Protein AF-A0A7R8WP69-F1 (afdb_monomer_lite)

Structure (mmCIF, N/CA/C/O backbone):
data_AF-A0A7R8WP69-F1
#
_entry.id   AF-A0A7R8WP69-F1
#
loop_
_atom_site.group_PDB
_atom_site.id
_atom_site.type_symbol
_atom_site.label_atom_id
_atom_site.label_alt_id
_atom_site.label_comp_id
_atom_site.label_asym_id
_atom_site.label_entity_id
_atom_site.label_seq_id
_atom_site.pdbx_PDB_ins_code
_atom_site.Cartn_x
_atom_site.Cartn_y
_atom_site.Cartn_z
_atom_site.occupancy
_atom_site.B_iso_or_equiv
_atom_site.auth_seq_id
_atom_site.auth_comp_id
_atom_site.auth_asym_id
_atom_site.auth_atom_id
_atom_site.pdbx_PDB_model_num
ATOM 1 N N . ASN A 1 1 ? 16.360 27.150 -27.570 1.00 45.47 1 ASN A N 1
ATOM 2 C CA . ASN A 1 1 ? 17.830 27.204 -27.421 1.00 45.47 1 ASN A CA 1
ATOM 3 C C . ASN A 1 1 ? 18.340 25.884 -26.824 1.00 45.47 1 ASN A C 1
ATOM 5 O O . ASN A 1 1 ? 18.246 25.712 -25.611 1.00 45.47 1 ASN A O 1
ATOM 9 N N . PRO A 1 2 ? 18.832 24.946 -27.654 1.00 49.69 2 PRO A N 1
ATOM 10 C CA . PRO A 1 2 ? 19.321 23.631 -27.216 1.00 49.69 2 PRO A CA 1
ATOM 11 C C . PRO A 1 2 ? 20.490 23.713 -26.221 1.00 49.69 2 PRO A C 1
ATOM 13 O O . PRO A 1 2 ? 20.617 22.855 -25.355 1.00 49.69 2 PRO A O 1
ATOM 16 N N . LYS A 1 3 ? 21.284 24.794 -26.263 1.00 44.78 3 LYS A N 1
ATOM 17 C CA . LYS A 1 3 ? 22.403 25.019 -25.335 1.00 44.78 3 LYS A CA 1
ATOM 18 C C . LYS A 1 3 ? 21.951 25.319 -23.899 1.00 44.78 3 LYS A C 1
ATOM 20 O O . LYS A 1 3 ? 22.712 25.090 -22.972 1.00 44.78 3 LYS A O 1
ATOM 25 N N . ARG A 1 4 ? 20.710 25.783 -23.684 1.00 46.56 4 ARG A N 1
ATOM 26 C CA . ARG A 1 4 ? 20.163 26.063 -22.338 1.00 46.56 4 ARG A CA 1
ATOM 27 C C . ARG A 1 4 ? 19.588 24.814 -21.653 1.00 46.56 4 ARG A C 1
ATOM 29 O O . ARG A 1 4 ? 19.618 24.729 -20.433 1.00 46.56 4 ARG A O 1
ATOM 36 N N . ALA A 1 5 ? 19.127 23.832 -22.434 1.00 47.66 5 ALA A N 1
ATOM 37 C CA . ALA A 1 5 ? 18.694 22.524 -21.930 1.00 47.66 5 ALA A CA 1
ATOM 38 C C . ALA A 1 5 ? 19.874 21.660 -21.436 1.00 47.66 5 ALA A C 1
ATOM 40 O O . ALA A 1 5 ? 19.679 20.747 -20.643 1.00 47.66 5 ALA A O 1
ATOM 41 N N . ALA A 1 6 ? 21.100 21.983 -21.863 1.00 49.53 6 ALA A N 1
ATOM 42 C CA . ALA A 1 6 ? 22.319 21.303 -21.437 1.00 49.53 6 ALA A CA 1
ATOM 43 C C . ALA A 1 6 ? 22.779 21.664 -20.008 1.00 49.53 6 ALA A C 1
ATOM 45 O O . ALA A 1 6 ? 23.613 20.952 -19.461 1.00 49.53 6 ALA A O 1
ATOM 46 N N . VAL A 1 7 ? 22.255 22.739 -19.395 1.00 55.91 7 VAL A N 1
ATOM 47 C CA . VAL A 1 7 ? 22.857 23.331 -18.178 1.00 55.91 7 VAL A CA 1
ATOM 48 C C . VAL A 1 7 ? 22.018 23.136 -16.907 1.00 55.91 7 VAL A C 1
ATOM 50 O O . VAL A 1 7 ? 22.559 23.225 -15.813 1.00 55.91 7 VAL A O 1
ATOM 53 N N . VAL A 1 8 ? 20.726 22.791 -16.997 1.00 52.97 8 VAL A N 1
ATOM 54 C CA . VAL A 1 8 ? 19.927 22.452 -15.802 1.00 52.97 8 VAL A CA 1
ATOM 55 C C . VAL A 1 8 ? 19.097 21.201 -16.065 1.00 52.97 8 VAL A C 1
ATOM 57 O O . VAL A 1 8 ? 18.057 21.252 -16.721 1.00 52.97 8 VAL A O 1
ATOM 60 N N . ARG A 1 9 ? 19.562 20.064 -15.538 1.00 72.12 9 ARG A N 1
ATOM 61 C CA . ARG A 1 9 ? 18.808 18.806 -15.510 1.00 72.12 9 ARG A CA 1
ATOM 62 C C . ARG A 1 9 ? 17.768 18.912 -14.397 1.00 72.12 9 ARG A C 1
ATOM 64 O O . ARG A 1 9 ? 18.062 18.620 -13.245 1.00 72.12 9 ARG A O 1
ATOM 71 N N . LYS A 1 10 ? 16.585 19.423 -14.728 1.00 86.44 10 LYS A N 1
ATOM 72 C CA . LYS A 1 10 ? 15.467 19.508 -13.786 1.00 86.44 10 LYS A CA 1
ATOM 73 C C . LYS A 1 10 ? 14.679 18.206 -13.824 1.00 86.44 10 LYS A C 1
ATOM 75 O O . LYS A 1 10 ? 14.300 17.750 -14.906 1.00 86.44 10 LYS A O 1
ATOM 80 N N . PHE A 1 11 ? 14.440 17.648 -12.649 1.00 88.06 11 PHE A N 1
ATOM 81 C CA . PHE A 1 11 ? 13.679 16.425 -12.468 1.00 88.06 11 PHE A CA 1
ATOM 82 C C . PHE A 1 11 ? 12.362 16.750 -11.772 1.00 88.06 11 PHE A C 1
ATOM 84 O O . PHE A 1 11 ? 12.313 17.618 -10.902 1.00 88.06 11 PHE A O 1
ATOM 91 N N . ILE A 1 12 ? 11.312 16.057 -12.181 1.00 88.81 12 ILE A N 1
ATOM 92 C CA . ILE A 1 12 ? 10.111 15.849 -11.389 1.00 88.81 12 ILE A CA 1
ATOM 93 C C . ILE A 1 12 ? 10.221 14.416 -10.878 1.00 88.81 12 ILE A C 1
ATOM 95 O O . ILE A 1 12 ? 10.434 13.508 -11.681 1.00 88.81 12 ILE A O 1
ATOM 99 N N . VAL A 1 13 ? 10.105 14.235 -9.568 1.00 90.38 13 VAL A N 1
ATOM 100 C CA . VAL A 1 13 ? 10.061 12.922 -8.922 1.00 90.38 13 VAL A CA 1
ATOM 101 C C . VAL A 1 13 ? 8.692 12.794 -8.275 1.00 90.38 13 VAL A C 1
ATOM 103 O O . VAL A 1 13 ? 8.281 13.708 -7.559 1.00 90.38 13 VAL A O 1
ATOM 106 N N . VAL A 1 14 ? 7.975 11.720 -8.585 1.00 89.81 14 VAL A N 1
ATOM 107 C CA . VAL A 1 14 ? 6.638 11.435 -8.051 1.00 89.81 14 VAL A CA 1
ATOM 108 C C . VAL A 1 14 ? 6.500 9.951 -7.754 1.00 89.81 14 VAL A C 1
ATOM 110 O O . VAL A 1 14 ? 7.156 9.140 -8.397 1.00 89.81 14 VAL A O 1
ATOM 113 N N . GLU A 1 15 ? 5.615 9.605 -6.833 1.00 86.81 15 GLU A N 1
ATOM 114 C CA . GLU A 1 15 ? 5.155 8.230 -6.622 1.00 86.81 15 GLU A CA 1
ATOM 115 C C . GLU A 1 15 ? 3.915 7.976 -7.483 1.00 86.81 15 GLU A C 1
ATOM 117 O O . GLU A 1 15 ? 3.203 8.919 -7.821 1.00 86.81 15 GLU A O 1
ATOM 122 N N . GLY A 1 16 ? 3.659 6.735 -7.891 1.00 84.19 16 GLY A N 1
ATOM 123 C CA . GLY A 1 16 ? 2.435 6.356 -8.597 1.00 84.19 16 GLY A CA 1
ATOM 124 C C . GLY A 1 16 ? 1.224 6.376 -7.663 1.00 84.19 16 GLY A C 1
ATOM 125 O O . GLY A 1 16 ? 0.226 7.038 -7.955 1.00 84.19 16 GLY A O 1
ATOM 126 N N . ILE A 1 17 ? 1.347 5.684 -6.531 1.00 83.25 17 ILE A N 1
ATOM 127 C CA . ILE A 1 17 ? 0.411 5.704 -5.403 1.00 83.25 17 ILE A CA 1
ATOM 128 C C . ILE A 1 17 ? 1.198 6.219 -4.202 1.00 83.25 17 ILE A C 1
ATOM 130 O O . ILE A 1 17 ? 2.226 5.640 -3.867 1.00 83.25 17 ILE A O 1
ATOM 134 N N . TYR A 1 18 ? 0.738 7.294 -3.566 1.00 85.38 18 TYR A N 1
ATOM 135 C CA . TYR A 1 18 ? 1.451 7.860 -2.423 1.00 85.38 18 TYR A CA 1
ATOM 136 C C . TYR A 1 18 ? 1.199 7.028 -1.167 1.00 85.38 18 TYR A C 1
ATOM 138 O O . TYR A 1 18 ? 0.069 6.973 -0.677 1.00 85.38 18 TYR A O 1
ATOM 146 N N . TYR A 1 19 ? 2.249 6.425 -0.605 1.00 82.31 19 TYR A N 1
ATOM 147 C CA . TYR A 1 19 ? 2.111 5.471 0.506 1.00 82.31 19 TYR A CA 1
ATOM 148 C C . TYR A 1 19 ? 1.464 6.070 1.762 1.00 82.31 19 TYR A C 1
ATOM 150 O O . TYR A 1 19 ? 0.745 5.379 2.461 1.00 82.31 19 TYR A O 1
ATOM 158 N N . ASN A 1 20 ? 1.687 7.355 2.044 1.00 81.75 20 ASN A N 1
ATOM 159 C CA . ASN A 1 20 ? 1.229 8.002 3.282 1.00 81.75 20 ASN A CA 1
ATOM 160 C C . ASN A 1 20 ? -0.212 8.543 3.229 1.00 81.75 20 ASN A C 1
ATOM 162 O O . ASN A 1 20 ? -0.698 9.104 4.213 1.00 81.75 20 ASN A O 1
ATOM 166 N N . ARG A 1 21 ? -0.862 8.481 2.063 1.00 78.81 21 ARG A N 1
ATOM 167 C CA . ARG A 1 21 ? -2.192 9.072 1.817 1.00 78.81 21 ARG A CA 1
ATOM 168 C C . ARG A 1 21 ? -3.111 8.156 1.014 1.00 78.81 21 ARG A C 1
ATOM 170 O O . ARG A 1 21 ? -4.331 8.270 1.124 1.00 78.81 21 ARG A O 1
ATOM 177 N N . GLY A 1 22 ? -2.546 7.233 0.238 1.00 75.12 22 GLY A N 1
ATOM 178 C CA . GLY A 1 22 ? -3.280 6.312 -0.623 1.00 75.12 22 GLY A CA 1
ATOM 179 C C . GLY A 1 22 ? -3.952 6.993 -1.820 1.00 75.12 22 GLY A C 1
ATOM 180 O O . GLY A 1 22 ? -4.873 6.418 -2.407 1.00 75.12 22 GLY A O 1
ATOM 181 N N . ASP A 1 23 ? -3.553 8.220 -2.167 1.00 83.00 23 ASP A N 1
ATOM 182 C CA . ASP A 1 23 ? -3.997 8.925 -3.366 1.00 83.00 23 ASP A CA 1
ATOM 183 C C . ASP A 1 23 ? -3.115 8.578 -4.574 1.00 83.00 23 ASP A C 1
ATOM 185 O O . ASP A 1 23 ? -1.960 8.164 -4.453 1.00 83.00 23 ASP A O 1
ATOM 189 N N . ILE A 1 24 ? -3.693 8.706 -5.770 1.00 85.81 24 ILE A N 1
ATOM 190 C CA . ILE A 1 24 ? -3.008 8.403 -7.027 1.00 85.81 24 ILE A CA 1
ATOM 191 C C . ILE A 1 24 ? -2.415 9.674 -7.627 1.00 85.81 24 ILE A C 1
ATOM 193 O O . ILE A 1 24 ? -3.066 10.720 -7.719 1.00 85.81 24 ILE A O 1
ATOM 197 N N . CYS A 1 25 ? -1.179 9.574 -8.094 1.00 87.50 25 CYS A N 1
ATOM 198 C CA . CYS A 1 25 ? -0.513 10.677 -8.755 1.00 87.50 25 CYS A CA 1
ATOM 199 C C . CYS A 1 25 ? -1.270 11.104 -10.022 1.00 87.50 25 CYS A C 1
ATOM 201 O O . CYS A 1 25 ? -1.622 10.259 -10.854 1.00 87.50 25 CYS A O 1
ATOM 203 N N . PRO A 1 26 ? -1.504 12.418 -10.227 1.00 88.88 26 PRO A N 1
ATOM 204 C CA . PRO A 1 26 ? -2.152 12.946 -11.424 1.00 88.88 26 PRO A CA 1
ATOM 205 C C . PRO A 1 26 ? -1.180 12.931 -12.616 1.00 88.88 26 PRO A C 1
ATOM 207 O O . PRO A 1 26 ? -0.857 13.969 -13.207 1.00 88.88 26 PRO A O 1
ATOM 210 N N . LEU A 1 27 ? -0.715 11.733 -12.976 1.00 89.00 27 LEU A N 1
ATOM 211 C CA . LEU A 1 27 ? 0.346 11.482 -13.939 1.00 89.00 27 LEU A CA 1
ATOM 212 C C . LEU A 1 27 ? 0.097 12.159 -15.297 1.00 89.00 27 LEU A C 1
ATOM 214 O O . LEU A 1 27 ? 1.031 12.796 -15.784 1.00 89.00 27 LEU A O 1
ATOM 218 N N . PRO A 1 28 ? -1.124 12.166 -15.881 1.00 89.88 28 PRO A N 1
ATOM 219 C CA . PRO A 1 28 ? -1.372 12.876 -17.139 1.00 89.88 28 PRO A CA 1
ATOM 220 C C . PRO A 1 28 ? -1.036 14.376 -17.074 1.00 89.88 28 PRO A C 1
ATOM 222 O O . PRO A 1 28 ? -0.356 14.902 -17.954 1.00 89.88 28 PRO A O 1
ATOM 225 N N . LYS A 1 29 ? -1.423 15.064 -15.989 1.00 90.88 29 LYS A N 1
ATOM 226 C CA . LYS A 1 29 ? -1.132 16.497 -15.801 1.00 90.88 29 LYS A CA 1
ATOM 227 C C . LYS A 1 29 ? 0.368 16.737 -15.615 1.00 90.88 29 LYS A C 1
ATOM 229 O O . LYS A 1 29 ? 0.926 17.697 -16.144 1.00 90.88 29 LYS A O 1
ATOM 234 N N . ILE A 1 30 ? 1.046 15.855 -14.884 1.00 91.50 30 ILE A N 1
ATOM 235 C CA . ILE A 1 30 ? 2.499 15.936 -14.677 1.00 91.50 30 ILE A CA 1
ATOM 236 C C . ILE A 1 30 ? 3.256 15.695 -15.984 1.00 91.50 30 ILE A C 1
ATOM 238 O O . ILE A 1 30 ? 4.223 16.400 -16.273 1.00 91.50 30 ILE A O 1
ATOM 242 N N . VAL A 1 31 ? 2.794 14.762 -16.811 1.00 89.50 31 VAL A N 1
ATOM 243 C CA . VAL A 1 31 ? 3.322 14.503 -18.152 1.00 89.50 31 VAL A CA 1
ATOM 244 C C . VAL A 1 31 ? 3.176 15.732 -19.058 1.00 89.50 31 VAL A C 1
ATOM 246 O O . VAL A 1 31 ? 4.116 16.081 -19.778 1.00 89.50 31 VAL A O 1
ATOM 249 N N . GLU A 1 32 ? 2.045 16.439 -19.009 1.00 90.44 32 GLU A N 1
ATOM 250 C CA . GLU A 1 32 ? 1.870 17.706 -19.731 1.00 90.44 32 GLU A CA 1
ATOM 251 C C . GLU A 1 32 ? 2.885 18.764 -19.276 1.00 90.44 32 GLU A C 1
ATOM 253 O O . GLU A 1 32 ? 3.532 19.412 -20.107 1.00 90.44 32 GLU A O 1
ATOM 258 N N . LEU A 1 33 ? 3.091 18.909 -17.962 1.00 90.56 33 LEU A N 1
ATOM 259 C CA . LEU A 1 33 ? 4.090 19.821 -17.398 1.00 90.56 33 LEU A CA 1
ATOM 260 C C . LEU A 1 33 ? 5.513 19.420 -17.801 1.00 90.56 33 LEU A C 1
ATOM 262 O O . LEU A 1 33 ? 6.299 20.275 -18.218 1.00 90.56 33 LEU A O 1
ATOM 266 N N . ARG A 1 34 ? 5.839 18.125 -17.749 1.00 89.25 34 ARG A N 1
ATOM 267 C CA . ARG A 1 34 ? 7.114 17.566 -18.215 1.00 89.25 34 ARG A CA 1
ATOM 268 C C . ARG A 1 34 ? 7.378 17.982 -19.661 1.00 89.25 34 ARG A C 1
ATOM 270 O O . ARG A 1 34 ? 8.445 18.531 -19.943 1.00 89.25 34 ARG A O 1
ATOM 277 N N . LYS A 1 35 ? 6.400 17.793 -20.555 1.00 88.00 35 LYS A N 1
ATOM 278 C CA . LYS A 1 35 ? 6.484 18.174 -21.977 1.00 88.00 35 LYS A CA 1
ATOM 279 C C . LYS A 1 35 ? 6.644 19.691 -22.145 1.00 88.00 35 LYS A C 1
ATOM 281 O O . LYS A 1 35 ? 7.551 20.138 -22.850 1.00 88.00 35 LYS A O 1
ATOM 286 N N . LYS A 1 36 ? 5.825 20.490 -21.450 1.00 90.88 36 LYS A N 1
ATOM 287 C CA . LYS A 1 36 ? 5.828 21.964 -21.514 1.00 90.88 36 LYS A CA 1
ATOM 288 C C . LYS A 1 36 ? 7.149 22.577 -21.046 1.00 90.88 36 LYS A C 1
ATOM 290 O O . LYS A 1 36 ? 7.678 23.479 -21.695 1.00 90.88 36 LYS A O 1
ATOM 295 N N . TYR A 1 37 ? 7.689 22.087 -19.933 1.00 89.38 37 TYR A N 1
ATOM 296 C CA . TYR A 1 37 ? 8.872 22.652 -19.281 1.00 89.38 37 TYR A CA 1
ATOM 297 C C . TYR A 1 37 ? 10.170 21.889 -19.578 1.00 89.38 37 TYR A C 1
ATOM 299 O O . TYR A 1 37 ? 11.234 22.316 -19.128 1.00 89.38 37 TYR A O 1
ATOM 307 N N . LYS A 1 38 ? 10.104 20.818 -20.383 1.00 86.25 38 LYS A N 1
ATOM 308 C CA . LYS A 1 38 ? 11.243 19.976 -20.796 1.00 86.25 38 LYS A CA 1
ATOM 309 C C . LYS A 1 38 ? 12.000 19.402 -19.599 1.00 86.25 38 LYS A C 1
ATOM 311 O O . LYS A 1 38 ? 13.218 19.542 -19.486 1.00 86.25 38 LYS A O 1
ATOM 316 N N . LEU A 1 39 ? 11.241 18.805 -18.691 1.00 89.00 39 LEU A N 1
ATOM 317 C CA . LEU A 1 39 ? 11.734 18.205 -17.453 1.00 89.00 39 LEU A CA 1
ATOM 318 C C . LEU A 1 39 ? 11.932 16.700 -17.656 1.00 89.00 39 LEU A C 1
ATOM 320 O O . LEU A 1 39 ? 11.353 16.116 -18.571 1.00 89.00 39 LEU A O 1
ATOM 324 N N . ARG A 1 40 ? 12.745 16.076 -16.804 1.00 85.25 40 ARG A N 1
ATOM 325 C CA . ARG A 1 40 ? 12.829 14.613 -16.710 1.00 85.25 40 ARG A CA 1
ATOM 326 C C . ARG A 1 40 ? 11.860 14.124 -15.647 1.00 85.25 40 ARG A C 1
ATOM 328 O O . ARG A 1 40 ? 11.791 14.744 -14.591 1.00 85.25 40 ARG A O 1
ATOM 335 N N . LEU A 1 41 ? 11.137 13.048 -15.917 1.00 86.94 41 LEU A N 1
ATOM 336 C CA . LEU A 1 41 ? 10.159 12.485 -14.994 1.00 86.94 41 LEU A CA 1
ATOM 337 C C . LEU A 1 41 ? 10.661 11.151 -14.439 1.00 86.94 41 LEU A C 1
ATOM 339 O O . LEU A 1 41 ? 10.891 10.211 -15.197 1.00 86.94 41 LEU A O 1
ATOM 343 N N . PHE A 1 42 ? 10.831 11.104 -13.125 1.00 87.69 42 PHE A N 1
ATOM 344 C CA . PHE A 1 42 ? 11.104 9.901 -12.355 1.00 87.69 42 PHE A CA 1
ATOM 345 C C . PHE A 1 42 ? 9.811 9.511 -11.643 1.00 87.69 42 PHE A C 1
ATOM 347 O O . PHE A 1 42 ? 9.225 10.348 -10.953 1.00 87.69 42 PHE A O 1
ATOM 354 N N . VAL A 1 43 ? 9.351 8.285 -11.857 1.00 86.25 43 VAL A N 1
ATOM 355 C CA . VAL A 1 43 ? 8.118 7.780 -11.255 1.00 86.25 43 VAL A CA 1
ATOM 356 C C . VAL A 1 43 ? 8.452 6.554 -10.427 1.00 86.25 43 VAL A C 1
ATOM 358 O O . VAL A 1 43 ? 9.047 5.613 -10.945 1.00 86.25 43 VAL A O 1
ATOM 361 N N . ASP A 1 44 ? 8.068 6.567 -9.161 1.00 85.00 44 ASP A N 1
ATOM 362 C CA . ASP A 1 44 ? 8.096 5.370 -8.332 1.00 85.00 44 ASP A CA 1
ATOM 363 C C . ASP A 1 44 ? 6.840 4.530 -8.596 1.00 85.00 44 ASP A C 1
ATOM 365 O O . ASP A 1 44 ? 5.727 5.053 -8.585 1.00 85.00 44 ASP A O 1
ATOM 369 N N . GLU A 1 45 ? 7.015 3.250 -8.908 1.00 75.12 45 GLU A N 1
ATOM 370 C CA . GLU A 1 45 ? 5.964 2.238 -9.082 1.00 75.12 45 GLU A CA 1
ATOM 371 C C . GLU A 1 45 ? 4.898 2.524 -10.166 1.00 75.12 45 GLU A C 1
ATOM 373 O O . GLU A 1 45 ? 3.784 2.002 -10.121 1.00 75.12 45 GLU A O 1
ATOM 378 N N . SER A 1 46 ? 5.216 3.311 -11.204 1.00 66.69 46 SER A N 1
ATOM 379 C CA . SER A 1 46 ? 4.316 3.498 -12.356 1.00 66.69 46 SER A CA 1
ATOM 380 C C . SER A 1 46 ? 5.055 3.670 -13.688 1.00 66.69 46 SER A C 1
ATOM 382 O O . SER A 1 46 ? 6.103 4.301 -13.773 1.00 66.69 46 SER A O 1
ATOM 384 N N . ILE A 1 47 ? 4.482 3.097 -14.752 1.00 55.78 47 ILE A N 1
ATOM 385 C CA . ILE A 1 47 ? 5.198 2.768 -15.997 1.00 55.78 47 ILE A CA 1
ATOM 386 C C . ILE A 1 47 ? 4.971 3.730 -17.173 1.00 55.78 47 ILE A C 1
ATOM 388 O O . ILE A 1 47 ? 5.791 3.778 -18.090 1.00 55.78 47 ILE A O 1
ATOM 392 N N . ASN A 1 48 ? 3.882 4.503 -17.194 1.00 57.97 48 ASN A N 1
ATOM 393 C CA . ASN A 1 48 ? 3.514 5.242 -18.405 1.00 57.97 48 ASN A CA 1
ATOM 394 C C . ASN A 1 48 ? 4.201 6.614 -18.493 1.00 57.97 48 ASN A C 1
ATOM 396 O O . ASN A 1 48 ? 4.055 7.466 -17.623 1.00 57.97 48 ASN A O 1
ATOM 400 N N . GLU A 1 49 ? 4.921 6.839 -19.598 1.00 61.56 49 GLU A N 1
ATOM 401 C CA . GLU A 1 49 ? 5.562 8.114 -19.972 1.00 61.56 49 GLU A CA 1
ATOM 402 C C . GLU A 1 49 ? 6.669 8.635 -19.031 1.00 61.56 49 GLU A C 1
ATOM 404 O O . GLU A 1 49 ? 7.102 9.789 -19.161 1.00 61.56 49 GLU A O 1
ATOM 409 N N . ALA A 1 50 ? 7.166 7.793 -18.126 1.00 73.56 50 ALA A N 1
ATOM 410 C CA . ALA A 1 50 ? 8.301 8.095 -17.262 1.00 73.56 50 ALA A CA 1
ATOM 411 C C . ALA A 1 50 ? 9.641 7.966 -18.013 1.00 73.56 50 ALA A C 1
ATOM 413 O O . ALA A 1 50 ? 9.811 7.097 -18.868 1.00 73.56 50 ALA A O 1
ATOM 414 N N . ASP A 1 51 ? 10.611 8.830 -17.697 1.00 77.44 51 ASP A N 1
ATOM 415 C CA . ASP A 1 51 ? 11.998 8.666 -18.162 1.00 77.44 51 ASP A CA 1
ATOM 416 C C . ASP A 1 51 ? 12.740 7.595 -17.339 1.00 77.44 51 ASP A C 1
ATOM 418 O O . ASP A 1 51 ? 13.693 6.976 -17.819 1.00 77.44 51 ASP A O 1
ATOM 422 N N . PHE A 1 52 ? 12.301 7.413 -16.092 1.00 83.44 52 PHE A N 1
ATOM 423 C CA . PHE A 1 52 ? 12.815 6.463 -15.118 1.00 83.44 52 PHE A CA 1
ATOM 424 C C . PHE A 1 52 ? 11.638 5.912 -14.324 1.00 83.44 52 PHE A C 1
ATOM 426 O O . PHE A 1 52 ? 10.801 6.691 -13.859 1.00 83.44 52 PHE A O 1
ATOM 433 N N . VAL A 1 53 ? 11.624 4.603 -14.131 1.00 86.06 53 VAL A N 1
ATOM 434 C CA . VAL A 1 53 ? 10.699 3.928 -13.227 1.00 86.06 53 VAL A CA 1
ATOM 435 C C . VAL A 1 53 ? 11.530 3.278 -12.138 1.00 86.06 53 VAL A C 1
ATOM 437 O O . VAL A 1 53 ? 12.409 2.486 -12.468 1.00 86.06 53 VAL A O 1
ATOM 440 N N . SER A 1 54 ? 11.293 3.609 -10.875 1.00 88.50 54 SER A N 1
ATOM 441 C CA . SER A 1 54 ? 11.759 2.772 -9.766 1.00 88.50 54 SER A CA 1
ATOM 442 C C . SER A 1 54 ? 10.631 1.892 -9.260 1.00 88.50 54 SER A C 1
ATOM 444 O O . SER A 1 54 ? 9.465 2.139 -9.557 1.00 88.50 54 SER A O 1
ATOM 446 N N . GLY A 1 55 ? 10.979 0.857 -8.513 1.00 88.12 55 GLY A N 1
ATOM 447 C CA . GLY A 1 55 ? 10.009 0.136 -7.708 1.00 88.12 55 GLY A CA 1
ATOM 448 C C . GLY A 1 55 ? 10.689 -0.716 -6.653 1.00 88.12 55 GLY A C 1
ATOM 449 O O . GLY A 1 55 ? 11.866 -1.077 -6.793 1.00 88.12 55 GLY A O 1
ATOM 450 N N . SER A 1 56 ? 9.937 -1.029 -5.603 1.00 90.00 56 SER A N 1
ATOM 451 C CA . SER A 1 56 ? 10.366 -1.939 -4.548 1.00 90.00 56 SER A CA 1
ATOM 452 C C . SER A 1 56 ? 9.981 -3.382 -4.877 1.00 90.00 56 SER A C 1
ATOM 454 O O . SER A 1 56 ? 8.946 -3.655 -5.486 1.00 90.00 56 SER A O 1
ATOM 456 N N . LEU A 1 57 ? 10.819 -4.326 -4.455 1.00 91.56 57 LEU A N 1
ATOM 457 C CA . LEU A 1 57 ? 10.516 -5.756 -4.474 1.00 91.56 57 LEU A CA 1
ATOM 458 C C . LEU A 1 57 ? 9.908 -6.243 -3.143 1.00 91.56 57 LEU A C 1
ATOM 460 O O . LEU A 1 57 ? 9.584 -7.422 -3.012 1.00 91.56 57 LEU A O 1
ATOM 464 N N . GLU A 1 58 ? 9.746 -5.361 -2.156 1.00 90.31 58 GLU A N 1
ATOM 465 C CA . GLU A 1 58 ? 9.357 -5.729 -0.786 1.00 90.31 58 GLU A CA 1
ATOM 466 C C . GLU A 1 58 ? 7.856 -5.974 -0.620 1.00 90.31 58 GLU A C 1
ATOM 468 O O . GLU A 1 58 ? 7.451 -6.796 0.199 1.00 90.31 58 GLU A O 1
ATOM 473 N N . TYR A 1 59 ? 7.027 -5.302 -1.422 1.00 88.62 59 TYR A N 1
ATOM 474 C CA . TYR A 1 59 ? 5.572 -5.379 -1.313 1.00 88.62 59 TYR A CA 1
ATOM 475 C C . TYR A 1 59 ? 5.003 -6.520 -2.165 1.00 88.62 59 TYR A C 1
ATOM 477 O O . TYR A 1 59 ? 5.037 -7.688 -1.783 1.00 88.62 59 TYR A O 1
ATOM 485 N N . ALA A 1 60 ? 4.500 -6.203 -3.360 1.00 88.69 60 ALA A N 1
ATOM 486 C CA . ALA A 1 60 ? 3.812 -7.164 -4.219 1.00 88.69 60 ALA A CA 1
ATOM 487 C C . ALA A 1 60 ? 4.702 -8.336 -4.673 1.00 88.69 60 ALA A C 1
ATOM 489 O O . ALA A 1 60 ? 4.173 -9.394 -5.000 1.00 88.69 60 ALA A O 1
ATOM 490 N N . PHE A 1 61 ? 6.030 -8.163 -4.685 1.00 90.12 61 PHE A N 1
ATOM 491 C CA . PHE A 1 61 ? 6.987 -9.188 -5.114 1.00 90.12 61 PHE A CA 1
ATOM 492 C C . PHE A 1 61 ? 7.458 -10.123 -3.992 1.00 90.12 61 PHE A C 1
ATOM 494 O O . PHE A 1 61 ? 8.141 -11.101 -4.295 1.00 90.12 61 PHE A O 1
ATOM 501 N N . ALA A 1 62 ? 7.094 -9.853 -2.729 1.00 90.75 62 ALA A N 1
ATOM 502 C CA . ALA A 1 62 ? 7.454 -10.669 -1.564 1.00 90.75 62 ALA A CA 1
ATOM 503 C C . ALA A 1 62 ? 8.957 -11.037 -1.500 1.00 90.75 62 ALA A C 1
ATOM 505 O O . ALA A 1 62 ? 9.332 -12.166 -1.176 1.00 90.75 62 ALA A O 1
ATOM 506 N N . SER A 1 63 ? 9.823 -10.089 -1.859 1.00 94.25 63 SER A N 1
ATOM 507 C CA . SER A 1 63 ? 11.280 -10.230 -1.895 1.00 94.25 63 SER A CA 1
ATOM 508 C C . SER A 1 63 ? 11.921 -9.026 -1.192 1.00 94.25 63 SER A C 1
ATOM 510 O O . SER A 1 63 ? 11.295 -8.424 -0.328 1.00 94.25 63 SER A O 1
ATOM 512 N N . ILE A 1 64 ? 13.174 -8.685 -1.494 1.00 92.62 64 ILE A N 1
ATOM 513 C CA . ILE A 1 64 ? 13.831 -7.486 -0.950 1.00 92.62 64 ILE A CA 1
ATOM 514 C C . ILE A 1 64 ? 14.558 -6.704 -2.039 1.00 92.62 64 ILE A C 1
ATOM 516 O O . ILE A 1 64 ? 14.941 -7.254 -3.074 1.00 92.62 64 ILE A O 1
ATOM 520 N N . GLY A 1 65 ? 14.815 -5.429 -1.758 1.00 89.81 65 GLY A N 1
ATOM 521 C CA . GLY A 1 65 ? 15.546 -4.534 -2.645 1.00 89.81 65 GLY A CA 1
ATOM 522 C C . GLY A 1 65 ? 14.635 -3.795 -3.616 1.00 89.81 65 GLY A C 1
ATOM 523 O O . GLY A 1 65 ? 13.415 -3.803 -3.494 1.00 89.81 65 GLY A O 1
ATOM 524 N N . GLY A 1 66 ? 15.244 -3.133 -4.594 1.00 90.06 66 GLY A N 1
ATOM 525 C CA . GLY A 1 66 ? 14.522 -2.333 -5.573 1.00 90.06 66 GLY A CA 1
ATOM 526 C C . GLY A 1 66 ? 15.161 -2.413 -6.946 1.00 90.06 66 GLY A C 1
ATOM 527 O O . GLY A 1 66 ? 16.301 -2.858 -7.108 1.00 90.06 66 GLY A O 1
ATOM 528 N N . PHE A 1 67 ? 14.414 -1.969 -7.944 1.00 89.81 67 PHE A N 1
ATOM 529 C CA . PHE A 1 67 ? 14.872 -1.902 -9.322 1.00 89.81 67 PHE A CA 1
ATOM 530 C C . PHE A 1 67 ? 14.682 -0.497 -9.881 1.00 89.81 67 PHE A C 1
ATOM 532 O O . PHE A 1 67 ? 13.871 0.290 -9.398 1.00 89.81 67 PHE A O 1
ATOM 539 N N . VAL A 1 68 ? 15.440 -0.196 -10.934 1.00 89.25 68 VAL A N 1
ATOM 540 C CA . VAL A 1 68 ? 15.212 0.972 -11.780 1.00 89.25 68 VAL A CA 1
ATOM 541 C C . VAL A 1 68 ? 15.176 0.506 -13.227 1.00 89.25 68 VAL A C 1
ATOM 543 O O . VAL A 1 68 ? 16.104 -0.148 -13.702 1.00 89.25 68 VAL A O 1
ATOM 546 N N . ALA A 1 69 ? 14.110 0.861 -13.932 1.00 89.12 69 ALA A N 1
ATOM 547 C CA . ALA A 1 69 ? 13.949 0.665 -15.361 1.00 89.12 69 ALA A CA 1
ATOM 548 C C . ALA A 1 69 ? 14.018 2.016 -16.087 1.00 89.12 69 ALA A C 1
ATOM 550 O O . ALA A 1 69 ? 13.515 3.038 -15.621 1.00 89.12 69 ALA A O 1
ATOM 551 N N . GLY A 1 70 ? 14.665 2.033 -17.248 1.00 87.44 70 GLY A N 1
ATOM 552 C CA . GLY A 1 70 ? 14.845 3.235 -18.052 1.00 87.44 70 GLY A CA 1
ATOM 553 C C . GLY A 1 70 ? 15.686 2.951 -19.290 1.00 87.44 70 GLY A C 1
ATOM 554 O O . GLY A 1 70 ? 15.985 1.802 -19.610 1.00 87.44 70 GLY A O 1
ATOM 555 N N . THR A 1 71 ? 16.090 4.005 -19.999 1.00 86.19 71 THR A N 1
ATOM 556 C CA . THR A 1 71 ? 16.982 3.856 -21.165 1.00 86.19 71 THR A CA 1
ATOM 557 C C . THR A 1 71 ? 18.329 3.234 -20.772 1.00 86.19 71 THR A C 1
ATOM 559 O O . THR A 1 71 ? 18.834 3.502 -19.682 1.00 86.19 71 THR A O 1
ATOM 562 N N . SER A 1 72 ? 18.953 2.463 -21.670 1.00 86.88 72 SER A N 1
ATOM 563 C CA . SER A 1 72 ? 20.250 1.810 -21.412 1.00 86.88 72 SER A CA 1
ATOM 564 C C . SER A 1 72 ? 21.313 2.789 -20.915 1.00 86.88 72 SER A C 1
ATOM 566 O O . SER A 1 72 ? 21.936 2.548 -19.892 1.00 86.88 72 SER A O 1
ATOM 568 N N . PHE A 1 73 ? 21.426 3.961 -21.549 1.00 84.62 73 PHE A N 1
ATOM 569 C CA . PHE A 1 73 ? 22.345 5.024 -21.129 1.00 84.62 73 PHE A CA 1
ATOM 570 C C . PHE A 1 73 ? 22.170 5.433 -19.657 1.00 84.62 73 PHE A C 1
ATOM 572 O O . PHE A 1 73 ? 23.142 5.693 -18.949 1.00 84.62 73 PHE A O 1
ATOM 579 N N . VAL A 1 74 ? 20.922 5.513 -19.196 1.00 83.00 74 VAL A N 1
ATOM 580 C CA . VAL A 1 74 ? 20.582 5.855 -17.813 1.00 83.00 74 VAL A CA 1
ATOM 581 C C . VAL A 1 74 ? 20.964 4.727 -16.861 1.00 83.00 74 VAL A C 1
ATOM 583 O O . VAL A 1 74 ? 21.592 4.985 -15.833 1.00 83.00 74 VAL A O 1
ATOM 586 N N . VAL A 1 75 ? 20.587 3.496 -17.204 1.00 88.38 75 VAL A N 1
ATOM 587 C CA . VAL A 1 75 ? 20.836 2.317 -16.372 1.00 88.38 75 VAL A CA 1
ATOM 588 C C . VAL A 1 75 ? 22.339 2.061 -16.265 1.00 88.38 75 VAL A C 1
ATOM 590 O O . VAL A 1 75 ? 22.851 1.900 -15.161 1.00 88.38 75 VAL A O 1
ATOM 593 N N . ASP A 1 76 ? 23.077 2.132 -17.372 1.00 89.38 76 ASP A N 1
ATOM 594 C CA . ASP A 1 76 ? 24.532 1.957 -17.402 1.00 89.38 76 ASP A CA 1
ATOM 595 C C . ASP A 1 76 ? 25.244 3.017 -16.561 1.00 89.38 76 ASP A C 1
ATOM 597 O O . ASP A 1 76 ? 26.140 2.697 -15.779 1.00 89.38 76 ASP A O 1
ATOM 601 N N . HIS A 1 77 ? 24.810 4.279 -16.644 1.00 88.06 77 HIS A N 1
ATOM 602 C CA . HIS A 1 77 ? 25.349 5.333 -15.788 1.00 88.06 77 HIS A CA 1
ATOM 603 C C . HIS A 1 77 ? 25.123 5.024 -14.299 1.00 88.06 77 HIS A C 1
ATOM 605 O O . HIS A 1 77 ? 26.025 5.225 -13.487 1.00 88.06 77 HIS A O 1
ATOM 611 N N . GLN A 1 78 ? 23.940 4.533 -13.911 1.00 86.62 78 GLN A N 1
ATOM 612 C CA . GLN A 1 78 ? 23.681 4.127 -12.524 1.00 86.62 78 GLN A CA 1
ATOM 613 C C . GLN A 1 78 ? 24.535 2.923 -12.107 1.00 86.62 78 GLN A C 1
ATOM 615 O O . GLN A 1 78 ? 25.080 2.929 -11.007 1.00 86.62 78 GLN A O 1
ATOM 620 N N . ARG A 1 79 ? 24.722 1.935 -12.987 1.00 89.56 79 ARG A N 1
ATOM 621 C CA . ARG A 1 79 ? 25.556 0.754 -12.714 1.00 89.56 79 ARG A CA 1
ATOM 622 C C . ARG A 1 79 ? 27.037 1.087 -12.550 1.00 89.56 79 ARG A C 1
ATOM 624 O O . ARG A 1 79 ? 27.717 0.425 -11.778 1.00 89.56 79 ARG A O 1
ATOM 631 N N . LEU A 1 80 ? 27.541 2.080 -13.284 1.00 89.56 80 LEU A N 1
ATOM 632 C CA . LEU A 1 80 ? 28.954 2.472 -13.258 1.00 89.56 80 LEU A CA 1
ATOM 633 C C . LEU A 1 80 ? 29.275 3.507 -12.174 1.00 89.56 80 LEU A C 1
ATOM 635 O O . LEU A 1 80 ? 30.409 3.570 -11.707 1.00 89.56 80 LEU A O 1
ATOM 639 N N . SER A 1 81 ? 28.318 4.368 -11.819 1.00 89.75 81 SER A N 1
ATOM 640 C CA . SER A 1 81 ? 28.559 5.523 -10.937 1.00 89.75 81 SER A CA 1
ATOM 641 C C . SER A 1 81 ? 27.728 5.522 -9.651 1.00 89.75 81 SER A C 1
ATOM 643 O O . SER A 1 81 ? 27.964 6.353 -8.776 1.00 89.75 81 SER A O 1
ATOM 645 N N . GLY A 1 82 ? 26.748 4.628 -9.513 1.00 88.12 82 GLY A N 1
ATOM 646 C CA . GLY A 1 82 ? 25.904 4.534 -8.328 1.00 88.12 82 GLY A CA 1
ATOM 647 C C . GLY A 1 82 ? 26.646 3.876 -7.172 1.00 88.12 82 GLY A C 1
ATOM 648 O O . GLY A 1 82 ? 26.816 2.662 -7.163 1.00 88.12 82 GLY A O 1
ATOM 649 N N . LEU A 1 83 ? 27.040 4.659 -6.163 1.00 90.62 83 LEU A N 1
ATOM 650 C CA . LEU A 1 83 ? 27.770 4.144 -4.996 1.00 90.62 83 LEU A CA 1
ATOM 651 C C . LEU A 1 83 ? 27.028 2.989 -4.306 1.00 90.62 83 LEU A C 1
ATOM 653 O O . LEU A 1 83 ? 27.638 1.969 -4.005 1.00 90.62 83 LEU A O 1
ATOM 657 N N . GLY A 1 84 ? 25.709 3.119 -4.123 1.00 86.19 84 GLY A N 1
ATOM 658 C CA . GLY A 1 84 ? 24.883 2.069 -3.517 1.00 86.19 84 GLY A CA 1
ATOM 659 C C . GLY A 1 84 ? 24.781 0.792 -4.356 1.00 86.19 84 GLY A C 1
ATOM 660 O O . GLY A 1 84 ? 24.553 -0.273 -3.799 1.00 86.19 84 GLY A O 1
ATOM 661 N N . TYR A 1 85 ? 24.991 0.875 -5.673 1.00 89.19 85 TYR A N 1
ATOM 662 C CA . TYR A 1 85 ? 25.042 -0.297 -6.547 1.00 89.19 85 TYR A CA 1
ATOM 663 C C . TYR A 1 85 ? 26.440 -0.934 -6.548 1.00 89.19 85 TYR A C 1
ATOM 665 O O . TYR A 1 85 ? 26.566 -2.147 -6.422 1.00 89.19 85 TYR A O 1
ATOM 673 N N . CYS A 1 86 ? 27.500 -0.124 -6.652 1.00 89.88 86 CYS A N 1
ATOM 674 C CA . CYS A 1 86 ? 28.881 -0.608 -6.747 1.00 89.88 86 CYS A CA 1
ATOM 675 C C . CYS A 1 86 ? 29.441 -1.158 -5.427 1.00 89.88 86 CYS A C 1
ATOM 677 O O . CYS A 1 86 ? 30.291 -2.044 -5.452 1.00 89.88 86 CYS A O 1
ATOM 679 N N . PHE A 1 87 ? 29.009 -0.614 -4.287 1.00 92.00 87 PHE A N 1
ATOM 680 C CA . PHE A 1 87 ? 29.572 -0.917 -2.965 1.00 92.00 87 PHE A CA 1
ATOM 681 C C . PHE A 1 87 ? 28.583 -1.649 -2.044 1.00 92.00 87 PHE A C 1
ATOM 683 O O . PHE A 1 87 ? 28.691 -1.551 -0.824 1.00 92.00 87 PHE A O 1
ATOM 690 N N . SER A 1 88 ? 27.630 -2.388 -2.620 1.00 91.69 88 SER A N 1
ATOM 691 C CA . SER A 1 88 ? 26.674 -3.227 -1.887 1.00 91.69 88 SER A CA 1
ATOM 692 C C . SER A 1 88 ? 26.703 -4.674 -2.383 1.00 91.69 88 SER A C 1
ATOM 694 O O . SER A 1 88 ? 27.099 -4.955 -3.515 1.00 91.69 88 SER A O 1
ATOM 696 N N . ALA A 1 89 ? 26.281 -5.606 -1.529 1.00 92.81 89 ALA A N 1
ATOM 697 C CA . ALA A 1 89 ? 26.105 -6.999 -1.916 1.00 92.81 89 ALA A CA 1
ATOM 698 C C . ALA A 1 89 ? 24.909 -7.152 -2.869 1.00 92.81 89 ALA A C 1
ATOM 700 O O . ALA A 1 89 ? 23.914 -6.434 -2.776 1.00 92.81 89 ALA A O 1
ATOM 701 N N . SER A 1 90 ? 25.003 -8.113 -3.788 1.00 93.38 90 SER A N 1
ATOM 702 C CA . SER A 1 90 ? 23.888 -8.449 -4.677 1.00 93.38 90 SER A CA 1
ATOM 703 C C . SER A 1 90 ? 22.745 -9.129 -3.920 1.00 93.38 90 SER A C 1
ATOM 705 O O . SER A 1 90 ? 22.965 -9.780 -2.897 1.00 93.38 90 SER A O 1
ATOM 707 N N . LEU A 1 91 ? 21.532 -9.021 -4.470 1.00 93.56 91 LEU A N 1
ATOM 708 C CA . LEU A 1 91 ? 20.350 -9.732 -3.982 1.00 93.56 91 LEU A CA 1
ATOM 709 C C . LEU A 1 91 ? 20.629 -11.249 -3.911 1.00 93.56 91 LEU A C 1
ATOM 711 O O . LEU A 1 91 ? 21.117 -11.812 -4.898 1.00 93.56 91 LEU A O 1
ATOM 715 N N . PRO A 1 92 ? 20.319 -11.936 -2.793 1.00 95.25 92 PRO A N 1
ATOM 716 C CA . PRO A 1 92 ? 20.466 -13.383 -2.699 1.00 95.25 92 PRO A CA 1
ATOM 717 C C . PRO A 1 92 ? 19.732 -14.117 -3.838 1.00 95.25 92 PRO A C 1
ATOM 719 O O . PRO A 1 92 ? 18.569 -13.798 -4.104 1.00 95.25 92 PRO A O 1
ATOM 722 N N . PRO A 1 93 ? 20.343 -15.136 -4.481 1.00 95.69 93 PRO A N 1
ATOM 723 C CA . PRO A 1 93 ? 19.748 -15.818 -5.636 1.00 95.69 93 PRO A CA 1
ATOM 724 C C . PRO A 1 93 ? 18.339 -16.374 -5.396 1.00 95.69 93 PRO A C 1
ATOM 726 O O . PRO A 1 93 ? 17.503 -16.340 -6.293 1.00 95.69 93 PRO A O 1
ATOM 729 N N . LEU A 1 94 ? 18.055 -16.847 -4.178 1.00 96.75 94 LEU A N 1
ATOM 730 C CA . LEU A 1 94 ? 16.735 -17.360 -3.802 1.00 96.75 94 LEU A CA 1
ATOM 731 C C . LEU A 1 94 ? 15.651 -16.270 -3.854 1.00 96.75 94 LEU A C 1
ATOM 733 O O . LEU A 1 94 ? 14.556 -16.513 -4.352 1.00 96.75 94 LEU A O 1
ATOM 737 N N . LEU A 1 95 ? 15.969 -15.063 -3.380 1.00 96.00 95 LEU A N 1
ATOM 738 C CA . LEU A 1 95 ? 15.052 -13.921 -3.380 1.00 96.00 95 LEU A CA 1
ATOM 739 C C . LEU A 1 95 ? 14.854 -13.361 -4.795 1.00 96.00 95 LEU A C 1
ATOM 741 O O . LEU A 1 95 ? 13.751 -12.944 -5.148 1.00 96.00 95 LEU A O 1
ATOM 745 N N . ALA A 1 96 ? 15.893 -13.422 -5.633 1.00 94.81 96 ALA A N 1
ATOM 746 C CA . ALA A 1 96 ? 15.777 -13.112 -7.056 1.00 94.81 96 ALA A CA 1
ATOM 747 C C . ALA A 1 96 ? 14.848 -14.101 -7.784 1.00 94.81 96 ALA A C 1
ATOM 749 O O . ALA A 1 96 ? 13.986 -13.682 -8.552 1.00 94.81 96 ALA A O 1
ATOM 750 N N . ALA A 1 97 ? 14.978 -15.404 -7.514 1.00 96.31 97 ALA A N 1
ATOM 751 C CA . ALA A 1 97 ? 14.102 -16.426 -8.087 1.00 96.31 97 ALA A CA 1
ATOM 752 C C . ALA A 1 97 ? 12.638 -16.257 -7.643 1.00 96.31 97 ALA A C 1
ATOM 754 O O . ALA A 1 97 ? 11.735 -16.403 -8.465 1.00 96.31 97 ALA A O 1
ATOM 755 N N . ALA A 1 98 ? 12.401 -15.896 -6.376 1.00 95.88 98 ALA A N 1
ATOM 756 C CA . ALA A 1 98 ? 11.064 -15.580 -5.876 1.00 95.88 98 ALA A CA 1
ATOM 757 C C . ALA A 1 98 ? 10.446 -14.384 -6.620 1.00 95.88 98 ALA A C 1
ATOM 759 O O . ALA A 1 98 ? 9.318 -14.481 -7.099 1.00 95.88 98 ALA A O 1
ATOM 760 N N . ALA A 1 99 ? 11.207 -13.298 -6.803 1.00 95.06 99 ALA A N 1
ATOM 761 C CA . ALA A 1 99 ? 10.741 -12.129 -7.547 1.00 95.06 99 ALA A CA 1
ATOM 762 C C . ALA A 1 99 ? 10.394 -12.469 -9.011 1.00 95.06 99 ALA A C 1
ATOM 764 O O . ALA A 1 99 ? 9.355 -12.033 -9.502 1.00 95.06 99 ALA A O 1
ATOM 765 N N . ILE A 1 100 ? 11.210 -13.292 -9.686 1.00 95.00 100 ILE A N 1
ATOM 766 C CA . ILE A 1 100 ? 10.929 -13.777 -11.051 1.00 95.00 100 ILE A CA 1
ATOM 767 C C . ILE A 1 100 ? 9.620 -14.574 -11.085 1.00 95.00 100 ILE A C 1
ATOM 769 O O . ILE A 1 100 ? 8.752 -14.285 -11.901 1.00 95.00 100 ILE A O 1
ATOM 773 N N . ALA A 1 101 ? 9.432 -15.518 -10.158 1.00 95.94 101 ALA A N 1
ATOM 774 C CA . ALA A 1 101 ? 8.213 -16.322 -10.097 1.00 95.94 101 ALA A CA 1
ATOM 775 C C . ALA A 1 101 ? 6.953 -15.470 -9.858 1.00 95.94 101 ALA A C 1
ATOM 777 O O . ALA A 1 101 ? 5.879 -15.786 -10.376 1.00 95.94 101 ALA A O 1
ATOM 778 N N . VAL A 1 102 ? 7.069 -14.383 -9.088 1.00 94.31 102 VAL A N 1
ATOM 779 C CA . VAL A 1 102 ? 5.964 -13.437 -8.899 1.00 94.31 102 VAL A CA 1
ATOM 780 C C . VAL A 1 102 ? 5.687 -12.637 -10.171 1.00 94.31 102 VAL A C 1
ATOM 782 O O . VAL A 1 102 ? 4.519 -12.503 -10.528 1.00 94.31 102 VAL A O 1
ATOM 785 N N . ILE A 1 103 ? 6.714 -12.160 -10.886 1.00 93.38 103 ILE A N 1
ATOM 786 C CA . ILE A 1 103 ? 6.541 -11.496 -12.193 1.00 93.38 103 ILE A CA 1
ATOM 787 C C . ILE A 1 103 ? 5.794 -12.426 -13.158 1.00 93.38 103 ILE A C 1
ATOM 789 O O . ILE A 1 103 ? 4.740 -12.049 -13.670 1.00 93.38 103 ILE A O 1
ATOM 793 N N . ASP A 1 104 ? 6.267 -13.665 -13.314 1.00 96.06 104 ASP A N 1
ATOM 794 C CA . ASP A 1 104 ? 5.645 -14.666 -14.190 1.00 96.06 104 ASP A CA 1
ATOM 795 C C . ASP A 1 104 ? 4.176 -14.918 -13.801 1.00 96.06 104 ASP A C 1
ATOM 797 O O . ASP A 1 104 ? 3.286 -15.030 -14.652 1.00 96.06 104 ASP A O 1
ATOM 801 N N . ARG A 1 105 ? 3.886 -14.965 -12.492 1.00 94.81 105 ARG A N 1
ATOM 802 C CA . ARG A 1 105 ? 2.515 -15.096 -11.989 1.00 94.81 105 ARG A CA 1
ATOM 803 C C . ARG A 1 105 ? 1.667 -13.874 -12.335 1.00 94.81 105 ARG A C 1
ATOM 805 O O . ARG A 1 105 ? 0.535 -14.064 -12.776 1.00 94.81 105 ARG A O 1
ATOM 812 N N . LEU A 1 106 ? 2.164 -12.657 -12.122 1.00 92.56 106 LEU A N 1
ATOM 813 C CA . LEU A 1 106 ? 1.430 -11.413 -12.383 1.00 92.56 106 LEU A CA 1
ATOM 814 C C . LEU A 1 106 ? 1.104 -11.235 -13.873 1.00 92.56 106 LEU A C 1
ATOM 816 O O . LEU A 1 106 ? 0.033 -10.726 -14.203 1.00 92.56 106 LEU A O 1
ATOM 820 N N . GLU A 1 107 ? 1.984 -11.694 -14.765 1.00 93.56 107 GLU A N 1
ATOM 821 C CA . GLU A 1 107 ? 1.762 -11.666 -16.217 1.00 93.56 107 GLU A CA 1
ATOM 822 C C . GLU A 1 107 ? 0.766 -12.737 -16.700 1.00 93.56 107 GLU A C 1
ATOM 824 O O . GLU A 1 107 ? 0.136 -12.578 -17.753 1.00 93.56 107 GLU A O 1
ATOM 829 N N . SER A 1 108 ? 0.573 -13.807 -15.922 1.00 96.69 108 SER A N 1
ATOM 830 C CA . SER A 1 108 ? -0.377 -14.881 -16.228 1.00 96.69 108 SER A CA 1
ATOM 831 C C . SER A 1 108 ? -1.846 -14.446 -16.114 1.00 96.69 108 SER A C 1
ATOM 833 O O . SER A 1 108 ? -2.196 -13.502 -15.404 1.00 96.69 108 SER A O 1
ATOM 835 N N . GLU A 1 109 ? -2.755 -15.198 -16.745 1.00 96.50 109 GLU A N 1
ATOM 836 C CA . GLU A 1 109 ? -4.204 -14.967 -16.617 1.00 96.50 109 GLU A CA 1
ATOM 837 C C . GLU A 1 109 ? -4.698 -15.092 -15.167 1.00 96.50 109 GLU A C 1
ATOM 839 O O . GLU A 1 109 ? -5.572 -14.339 -14.738 1.00 96.50 109 GLU A O 1
ATOM 844 N N . ALA A 1 110 ? -4.104 -15.994 -14.379 1.00 94.50 110 ALA A N 1
ATOM 845 C CA . ALA A 1 110 ? -4.418 -16.114 -12.959 1.00 94.50 110 ALA A CA 1
ATOM 846 C C . ALA A 1 110 ? -4.031 -14.841 -12.187 1.00 94.50 110 ALA A C 1
ATOM 848 O O . ALA A 1 110 ? -4.824 -14.355 -11.387 1.00 94.50 110 ALA A O 1
ATOM 849 N N . GLY A 1 111 ? -2.859 -14.261 -12.470 1.00 94.69 111 GLY A N 1
ATOM 850 C CA . GLY A 1 111 ? -2.426 -12.998 -11.867 1.00 94.69 111 GLY A CA 1
ATOM 851 C C . GLY A 1 111 ? -3.312 -11.819 -12.263 1.00 94.69 111 GLY A C 1
ATOM 852 O O . GLY A 1 111 ? -3.698 -11.020 -11.412 1.00 94.69 111 GLY A O 1
ATOM 853 N N . LYS A 1 112 ? -3.729 -11.738 -13.531 1.00 94.44 112 LYS A N 1
ATOM 854 C CA . LYS A 1 112 ? -4.691 -10.716 -13.984 1.00 94.44 112 LYS A CA 1
ATOM 855 C C . LYS A 1 112 ? -6.030 -10.827 -13.252 1.00 94.44 112 LYS A C 1
ATOM 857 O O . LYS A 1 112 ? -6.598 -9.800 -12.874 1.00 94.44 112 LYS A O 1
ATOM 862 N N . ASN A 1 113 ? -6.509 -12.049 -13.015 1.00 95.81 113 ASN A N 1
ATOM 863 C CA . ASN A 1 113 ? -7.720 -12.299 -12.235 1.00 95.81 113 ASN A CA 1
ATOM 864 C C . ASN A 1 113 ? -7.546 -11.908 -10.760 1.00 95.81 113 ASN A C 1
ATOM 866 O O . ASN A 1 113 ? -8.428 -11.240 -10.219 1.00 95.81 113 ASN A O 1
ATOM 870 N N . ASP A 1 114 ? -6.407 -12.246 -10.145 1.00 94.69 114 ASP A N 1
ATOM 871 C CA . ASP A 1 114 ? -6.060 -11.840 -8.775 1.00 94.69 114 ASP A CA 1
ATOM 872 C C . ASP A 1 114 ? -6.064 -10.304 -8.639 1.00 94.69 114 ASP A C 1
ATOM 874 O O . ASP A 1 114 ? -6.680 -9.755 -7.727 1.00 94.69 114 ASP A O 1
ATOM 878 N N . LEU A 1 115 ? -5.449 -9.583 -9.584 1.00 94.12 115 LEU A N 1
ATOM 879 C CA . LEU A 1 115 ? -5.429 -8.114 -9.599 1.00 94.12 115 LEU A CA 1
ATOM 880 C C . LEU A 1 115 ? -6.824 -7.512 -9.812 1.00 94.12 115 LEU A C 1
ATOM 882 O O . LEU A 1 115 ? -7.176 -6.504 -9.198 1.00 94.12 115 LEU A O 1
ATOM 886 N N . ALA A 1 116 ? -7.637 -8.111 -10.685 1.00 95.25 116 ALA A N 1
ATOM 887 C CA . ALA A 1 116 ? -9.013 -7.676 -10.892 1.00 95.25 116 ALA A CA 1
ATOM 888 C C . ALA A 1 116 ? -9.874 -7.897 -9.641 1.00 95.25 116 ALA A C 1
ATOM 890 O O . ALA A 1 116 ? -10.737 -7.068 -9.350 1.00 95.25 116 ALA A O 1
ATOM 891 N N . HIS A 1 117 ? -9.651 -8.993 -8.913 1.00 96.19 117 HIS A N 1
ATOM 892 C CA . HIS A 1 117 ? -10.298 -9.262 -7.633 1.00 96.19 117 HIS A CA 1
ATOM 893 C C . HIS A 1 117 ? -9.854 -8.267 -6.559 1.00 96.19 117 HIS A C 1
ATOM 895 O O . HIS A 1 117 ? -10.717 -7.610 -5.986 1.00 96.19 117 HIS A O 1
ATOM 901 N N . LEU A 1 118 ? -8.546 -8.038 -6.397 1.00 95.81 118 LEU A N 1
ATOM 902 C CA . LEU A 1 118 ? -8.017 -7.026 -5.480 1.00 95.81 118 LEU A CA 1
ATOM 903 C C . LEU A 1 118 ? -8.677 -5.660 -5.703 1.00 95.81 118 LEU A C 1
ATOM 905 O O . LEU A 1 118 ? -9.162 -5.053 -4.759 1.00 95.81 118 LEU A O 1
ATOM 909 N N . ARG A 1 119 ? -8.790 -5.197 -6.956 1.00 94.94 119 ARG A N 1
ATOM 910 C CA . ARG A 1 119 ? -9.472 -3.926 -7.265 1.00 94.94 119 ARG A CA 1
ATOM 911 C C . ARG A 1 119 ? -10.934 -3.900 -6.812 1.00 94.94 119 ARG A C 1
ATOM 913 O O . ARG A 1 119 ? -11.399 -2.852 -6.370 1.00 94.94 119 ARG A O 1
ATOM 920 N N . ARG A 1 120 ? -11.667 -5.016 -6.933 1.00 95.94 120 ARG A N 1
ATOM 921 C CA . ARG A 1 120 ? -13.058 -5.114 -6.452 1.00 95.94 120 ARG A CA 1
ATOM 922 C C . ARG A 1 120 ? -13.116 -5.012 -4.932 1.00 95.94 120 ARG A C 1
ATOM 924 O O . ARG A 1 120 ? -13.848 -4.168 -4.428 1.00 95.94 120 ARG A O 1
ATOM 931 N N . VAL A 1 121 ? -12.280 -5.783 -4.239 1.00 96.88 121 VAL A N 1
ATOM 932 C CA . VAL A 1 121 ? -12.171 -5.773 -2.774 1.00 96.88 121 VAL A CA 1
ATOM 933 C C . VAL A 1 121 ? -11.791 -4.378 -2.266 1.00 96.88 121 VAL A C 1
ATOM 935 O O . VAL A 1 121 ? -12.439 -3.856 -1.364 1.00 96.88 121 VAL A O 1
ATOM 938 N N . CYS A 1 122 ? -10.825 -3.707 -2.903 1.00 95.94 122 CYS A N 1
ATOM 939 C CA . CYS A 1 122 ? -10.440 -2.330 -2.580 1.00 95.94 122 CYS A CA 1
ATOM 940 C C . CYS A 1 122 ? -11.590 -1.334 -2.719 1.00 95.94 122 CYS A C 1
ATOM 942 O O . CYS A 1 122 ? -11.765 -0.485 -1.842 1.00 95.94 122 CYS A O 1
ATOM 944 N N . ARG A 1 123 ? -12.368 -1.427 -3.806 1.00 95.81 123 ARG A N 1
ATOM 945 C CA . ARG A 1 123 ? -13.535 -0.560 -4.016 1.00 95.81 123 ARG A CA 1
ATOM 946 C C . ARG A 1 123 ? -14.607 -0.813 -2.969 1.0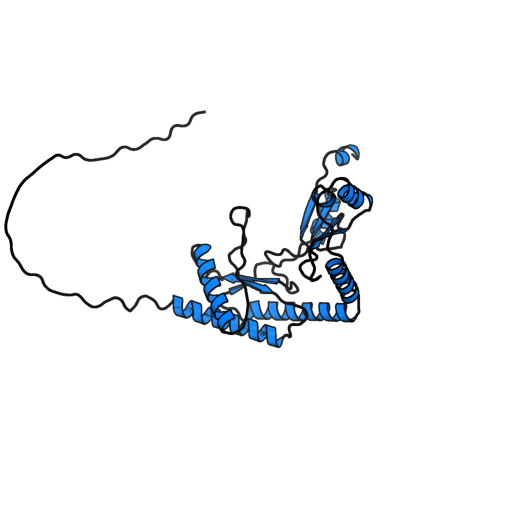0 95.81 123 ARG A C 1
ATOM 948 O O . ARG A 1 123 ? -15.091 0.144 -2.376 1.00 95.81 123 ARG A O 1
ATOM 955 N N . ARG A 1 124 ? -14.907 -2.084 -2.693 1.00 95.31 124 ARG A N 1
ATOM 956 C CA . ARG A 1 124 ? -15.886 -2.469 -1.675 1.00 95.31 124 ARG A CA 1
ATOM 957 C C . ARG A 1 124 ? -15.484 -1.959 -0.293 1.00 95.31 124 ARG A C 1
ATOM 959 O O . ARG A 1 124 ? -16.286 -1.310 0.369 1.00 95.31 124 ARG A O 1
ATOM 966 N N . ALA A 1 125 ? -14.228 -2.171 0.099 1.00 95.62 125 ALA A N 1
ATOM 967 C CA . ALA A 1 125 ? -13.677 -1.634 1.338 1.00 95.62 125 ALA A CA 1
ATOM 968 C C . ALA A 1 125 ? -13.804 -0.107 1.393 1.00 95.62 125 ALA A C 1
ATOM 970 O O . ALA A 1 125 ? -14.245 0.442 2.392 1.00 95.62 125 ALA A O 1
ATOM 971 N N . HIS A 1 126 ? -13.448 0.589 0.310 1.00 95.19 126 HIS A N 1
ATOM 972 C CA . HIS A 1 126 ? -13.525 2.046 0.251 1.00 95.19 126 HIS A CA 1
ATOM 973 C C . HIS A 1 126 ? -14.957 2.564 0.453 1.00 95.19 126 HIS A C 1
ATOM 975 O O . HIS A 1 126 ? -15.159 3.488 1.232 1.00 95.19 126 HIS A O 1
ATOM 981 N N . GLU A 1 127 ? -15.945 1.957 -0.207 1.00 94.88 127 GLU A N 1
ATOM 982 C CA . GLU A 1 127 ? -17.362 2.307 -0.041 1.00 94.88 127 GLU A CA 1
ATOM 983 C C . GLU A 1 127 ? -17.833 2.095 1.403 1.00 94.88 127 GLU A C 1
ATOM 985 O O . GLU A 1 127 ? -18.442 2.988 1.987 1.00 94.88 127 GLU A O 1
ATOM 990 N N . LEU A 1 128 ? -17.496 0.946 1.994 1.00 94.62 128 LEU A N 1
ATOM 991 C CA . LEU A 1 128 ? -17.871 0.604 3.367 1.00 94.62 128 LEU A CA 1
ATOM 992 C C . LEU A 1 128 ? -17.219 1.521 4.402 1.00 94.62 128 LEU A C 1
ATOM 994 O O . LEU A 1 128 ? -17.880 1.958 5.338 1.00 94.62 128 LEU A O 1
ATOM 998 N N . LEU A 1 129 ? -15.938 1.850 4.228 1.00 93.81 129 LEU A N 1
ATOM 999 C CA . LEU A 1 129 ? -15.221 2.768 5.116 1.00 93.81 129 LEU A CA 1
ATOM 1000 C C . LEU A 1 129 ? -15.817 4.185 5.074 1.00 93.81 129 LEU A C 1
ATOM 1002 O O . LEU A 1 129 ? -15.784 4.885 6.081 1.00 93.81 129 LEU A O 1
ATOM 1006 N N . LEU A 1 130 ? -16.383 4.607 3.937 1.00 91.25 130 LEU A N 1
ATOM 1007 C CA . LEU A 1 130 ? -17.084 5.891 3.827 1.00 91.25 130 LEU A CA 1
ATOM 1008 C C . LEU A 1 130 ? -18.452 5.884 4.521 1.00 91.25 130 LEU A C 1
ATOM 1010 O O . LEU A 1 130 ? -18.853 6.916 5.060 1.00 91.25 130 LEU A O 1
ATOM 1014 N N . SER A 1 131 ? -19.181 4.764 4.479 1.00 89.12 131 SER A N 1
ATOM 1015 C CA . SER A 1 131 ? -20.558 4.686 4.984 1.00 89.12 131 SER A CA 1
ATOM 1016 C C . SER A 1 131 ? -20.680 4.230 6.434 1.00 89.12 131 SER A C 1
ATOM 1018 O O . SER A 1 131 ? -21.642 4.614 7.093 1.00 89.12 131 SER A O 1
ATOM 1020 N N . ASN A 1 132 ? -19.749 3.407 6.920 1.00 85.62 132 ASN A N 1
ATOM 1021 C CA . ASN A 1 132 ? -19.920 2.680 8.180 1.00 85.62 132 ASN A CA 1
ATOM 1022 C C . ASN A 1 132 ? -19.106 3.259 9.337 1.00 85.62 132 ASN A C 1
ATOM 1024 O O . ASN A 1 132 ? -19.367 2.881 10.475 1.00 85.62 132 ASN A O 1
ATOM 1028 N N . LEU A 1 133 ? -18.133 4.138 9.062 1.00 87.06 133 LEU A N 1
ATOM 1029 C CA . LEU A 1 133 ? -17.268 4.693 10.100 1.00 87.06 133 LEU A CA 1
ATOM 1030 C C . LEU A 1 133 ? -17.757 6.050 10.610 1.00 87.06 133 LEU A C 1
ATOM 1032 O O . LEU A 1 133 ? -17.738 7.048 9.879 1.00 87.06 133 LEU A O 1
ATOM 1036 N N . ASN A 1 134 ? -18.166 6.080 11.881 1.00 89.94 134 ASN A N 1
ATOM 1037 C CA . ASN A 1 134 ? -18.718 7.273 12.530 1.00 89.94 134 ASN A CA 1
ATOM 1038 C C . ASN A 1 134 ? -17.633 8.204 13.074 1.00 89.94 134 ASN A C 1
ATOM 1040 O O . ASN A 1 134 ? -17.770 9.420 12.959 1.00 89.94 134 ASN A O 1
ATOM 1044 N N . GLN A 1 135 ? -16.571 7.642 13.660 1.00 93.31 135 GLN A N 1
ATOM 1045 C CA . GLN A 1 135 ? -15.490 8.389 14.316 1.00 93.31 135 GLN A CA 1
ATOM 1046 C C . GLN A 1 135 ? -14.249 8.541 13.434 1.00 93.31 135 GLN A C 1
ATOM 1048 O O . GLN A 1 135 ? -13.458 9.465 13.624 1.00 93.31 135 GLN A O 1
ATOM 1053 N N . LEU A 1 136 ? -14.097 7.668 12.439 1.00 93.56 136 LEU A N 1
ATOM 1054 C CA . LEU A 1 136 ? -12.990 7.678 11.490 1.00 93.56 136 LEU A CA 1
ATOM 1055 C C . LEU A 1 136 ? -13.451 8.149 10.108 1.00 93.56 136 LEU A C 1
ATOM 1057 O O . LEU A 1 136 ? -14.609 7.986 9.719 1.00 93.56 136 LEU A O 1
ATOM 1061 N N . GLU A 1 137 ? -12.532 8.734 9.349 1.00 93.81 137 GLU A N 1
ATOM 1062 C CA . GLU A 1 137 ? -12.734 9.081 7.945 1.00 93.81 137 GLU A CA 1
ATOM 1063 C C . GLU A 1 137 ? -11.487 8.790 7.109 1.00 93.81 137 GLU A C 1
ATOM 1065 O O . GLU A 1 137 ? -10.351 8.841 7.588 1.00 93.81 137 GLU A O 1
ATOM 1070 N N . LEU A 1 138 ? -11.705 8.506 5.825 1.00 93.00 138 LEU A N 1
ATOM 1071 C CA . LEU A 1 138 ? -10.626 8.388 4.852 1.00 93.00 138 LEU A CA 1
ATOM 1072 C C . LEU A 1 138 ? -9.969 9.747 4.586 1.00 93.00 138 LEU A C 1
ATOM 1074 O O . LEU A 1 138 ? -10.592 10.805 4.690 1.00 93.00 138 LEU A O 1
ATOM 1078 N N . TYR A 1 139 ? -8.706 9.718 4.167 1.00 87.94 139 TYR A N 1
ATOM 1079 C CA . TYR A 1 139 ? -8.028 10.917 3.680 1.00 87.94 139 TYR A CA 1
ATOM 1080 C C . TYR A 1 139 ? -8.711 11.502 2.446 1.00 87.94 139 TYR A C 1
ATOM 1082 O O . TYR A 1 139 ? -9.158 10.782 1.548 1.00 87.94 139 TYR A O 1
ATOM 1090 N N . GLU A 1 140 ? -8.696 12.832 2.362 1.00 82.25 140 GLU A N 1
ATOM 1091 C CA . GLU A 1 140 ? -9.062 13.548 1.146 1.00 82.25 140 GLU A CA 1
ATOM 1092 C C . GLU A 1 140 ? -8.195 13.060 -0.021 1.00 82.25 140 GLU A C 1
ATOM 1094 O O . GLU A 1 140 ? -6.966 13.083 0.050 1.00 82.25 140 GLU A O 1
ATOM 1099 N N . GLY A 1 141 ? -8.841 12.599 -1.094 1.00 79.06 141 GLY A N 1
ATOM 1100 C CA . GLY A 1 141 ? -8.155 12.067 -2.273 1.00 79.06 141 GLY A CA 1
ATOM 1101 C C . GLY A 1 141 ? -7.815 10.575 -2.218 1.00 79.06 141 GLY A C 1
ATOM 1102 O O . GLY A 1 141 ? -7.265 10.072 -3.197 1.00 79.06 141 GLY A O 1
ATOM 1103 N N . SER A 1 142 ? -8.177 9.855 -1.144 1.00 86.12 142 SER A N 1
ATOM 1104 C CA . SER A 1 142 ? -8.009 8.397 -1.069 1.00 86.12 142 SER A CA 1
ATOM 1105 C C . SER A 1 142 ? -8.601 7.719 -2.307 1.00 86.12 142 SER A C 1
ATOM 1107 O O . SER A 1 142 ? -9.770 7.918 -2.647 1.00 86.12 142 SER A O 1
ATOM 1109 N N . PHE A 1 143 ? -7.792 6.921 -3.007 1.00 89.62 143 PHE A N 1
ATOM 1110 C CA . PHE A 1 143 ? -8.220 6.308 -4.256 1.00 89.62 143 PHE A CA 1
ATOM 1111 C C . PHE A 1 143 ? -9.015 5.014 -3.991 1.00 89.62 143 PHE A C 1
ATOM 1113 O O . PHE A 1 143 ? -8.537 4.150 -3.243 1.00 89.62 143 PHE A O 1
ATOM 1120 N N . PRO A 1 144 ? -10.192 4.804 -4.620 1.00 92.38 144 PRO A N 1
ATOM 1121 C CA . PRO A 1 144 ? -11.015 3.619 -4.372 1.00 92.38 144 PRO A CA 1
ATOM 1122 C C . PRO A 1 144 ? -10.298 2.294 -4.625 1.00 92.38 144 PRO A C 1
ATOM 1124 O O . PRO A 1 144 ? -10.474 1.354 -3.859 1.00 92.38 144 PRO A O 1
ATOM 1127 N N . GLU A 1 145 ? -9.422 2.219 -5.628 1.00 91.44 145 GLU A N 1
ATOM 1128 C CA . GLU A 1 145 ? -8.695 0.980 -5.937 1.00 91.44 145 GLU A CA 1
ATOM 1129 C C . GLU A 1 145 ? -7.352 0.842 -5.201 1.00 91.44 145 GLU A C 1
ATOM 1131 O O . GLU A 1 145 ? -6.700 -0.190 -5.343 1.00 91.44 145 GLU A O 1
ATOM 1136 N N . SER A 1 146 ? -6.936 1.837 -4.402 1.00 90.81 146 SER A N 1
ATOM 1137 C CA . SER A 1 146 ? -5.718 1.714 -3.588 1.00 90.81 146 SER A CA 1
ATOM 1138 C C . SER A 1 146 ? -5.876 0.566 -2.580 1.00 90.81 146 SER A C 1
ATOM 1140 O O . SER A 1 146 ? -6.875 0.564 -1.853 1.00 90.81 146 SER A O 1
ATOM 1142 N N . PRO A 1 147 ? -4.928 -0.386 -2.496 1.00 91.38 147 PRO A N 1
ATOM 1143 C CA . PRO A 1 147 ? -4.953 -1.451 -1.494 1.00 91.38 147 PRO A CA 1
ATOM 1144 C C . PRO A 1 147 ? -4.598 -0.962 -0.088 1.00 91.38 147 PRO A C 1
ATOM 1146 O O . PRO A 1 147 ? -4.790 -1.694 0.874 1.00 91.38 147 PRO A O 1
ATOM 1149 N N . VAL A 1 148 ? -4.103 0.268 0.045 1.00 91.31 148 VAL A N 1
ATOM 1150 C CA . VAL A 1 148 ? -3.784 0.895 1.328 1.00 91.31 148 VAL A CA 1
ATOM 1151 C C . VAL A 1 148 ? -4.781 2.023 1.571 1.00 91.31 148 VAL A C 1
ATOM 1153 O O . VAL A 1 148 ? -4.931 2.924 0.736 1.00 91.31 148 VAL A O 1
ATOM 1156 N N . LYS A 1 149 ? -5.497 1.951 2.695 1.00 92.50 149 LYS A N 1
ATOM 1157 C CA . LYS A 1 149 ? -6.467 2.954 3.139 1.00 92.50 149 LYS A CA 1
ATOM 1158 C C . LYS A 1 149 ? -5.977 3.579 4.440 1.00 92.50 149 LYS A C 1
ATOM 1160 O O . LYS A 1 149 ? -5.652 2.862 5.377 1.00 92.50 149 LYS A O 1
ATOM 1165 N N . HIS A 1 150 ? -5.970 4.905 4.504 1.00 93.31 150 HIS A N 1
ATOM 1166 C CA . HIS A 1 150 ? -5.618 5.640 5.717 1.00 93.31 150 HIS A CA 1
ATOM 1167 C C . HIS A 1 150 ? -6.876 6.218 6.343 1.00 93.31 150 HIS A C 1
ATOM 1169 O O . HIS A 1 150 ? -7.634 6.916 5.665 1.00 93.31 150 HIS A O 1
ATOM 1175 N N . LEU A 1 151 ? -7.074 5.931 7.625 1.00 94.56 151 LEU A N 1
ATOM 1176 C CA . LEU A 1 151 ? -8.232 6.326 8.413 1.00 94.56 151 LEU A CA 1
ATOM 1177 C C . LEU A 1 151 ? -7.778 7.256 9.531 1.00 94.56 151 LEU A C 1
ATOM 1179 O O . LEU A 1 151 ? -7.103 6.822 10.461 1.00 94.56 151 LEU A O 1
ATOM 1183 N N . LYS A 1 152 ? -8.125 8.535 9.437 1.00 94.06 152 LYS A N 1
ATOM 1184 C CA . LYS A 1 152 ? -7.864 9.523 10.492 1.00 94.06 152 LYS A CA 1
ATOM 1185 C C . LYS A 1 152 ? -9.115 9.721 11.344 1.00 94.06 152 LYS A C 1
ATOM 1187 O O . LYS A 1 152 ? -10.225 9.434 10.895 1.00 94.06 152 LYS A O 1
ATOM 1192 N N . LEU A 1 153 ? -8.940 10.258 12.547 1.00 94.38 153 LEU A N 1
ATOM 1193 C CA . LEU A 1 153 ? -10.062 10.717 13.364 1.00 94.38 153 LEU A CA 1
ATOM 1194 C C . LEU A 1 153 ? -10.803 11.856 12.650 1.00 94.38 153 LEU A C 1
ATOM 1196 O O . LEU A 1 153 ? -10.187 12.774 12.101 1.00 94.38 153 LEU A O 1
ATOM 1200 N N . ARG A 1 154 ? -12.136 11.800 12.655 1.00 92.81 154 ARG A N 1
ATOM 1201 C CA . ARG A 1 154 ? -12.988 12.900 12.183 1.00 92.81 154 ARG A CA 1
ATOM 1202 C C . ARG A 1 154 ? -12.860 14.096 13.118 1.00 92.81 154 ARG A C 1
ATOM 1204 O O . ARG A 1 154 ? -12.650 13.930 14.313 1.00 92.81 154 ARG A O 1
ATOM 1211 N N . GLY A 1 155 ? -13.077 15.301 12.588 1.00 87.19 155 GLY A N 1
ATOM 1212 C CA . GLY A 1 155 ? -12.891 16.566 13.316 1.00 87.19 155 GLY A CA 1
ATOM 1213 C C . GLY A 1 155 ? -13.447 16.615 14.753 1.00 87.19 155 GLY A C 1
ATOM 1214 O O . GLY A 1 155 ? -12.706 17.029 15.633 1.00 87.19 155 GLY A O 1
ATOM 1215 N N . PRO A 1 156 ? -14.693 16.174 15.028 1.00 87.31 156 PRO A N 1
ATOM 1216 C CA . PRO A 1 156 ? -15.244 16.167 16.390 1.00 87.31 156 PRO A CA 1
ATOM 1217 C C . PRO A 1 156 ? -14.579 15.176 17.359 1.00 87.31 156 PRO A C 1
ATOM 1219 O O . PRO A 1 156 ? -14.704 15.339 18.566 1.00 87.31 156 PRO A O 1
ATOM 1222 N N . PHE A 1 157 ? -13.920 14.143 16.832 1.00 87.19 157 PHE A N 1
ATOM 1223 C CA . PHE A 1 157 ? -13.274 13.071 17.595 1.00 87.19 157 PHE A CA 1
ATOM 1224 C C . PHE A 1 157 ? -11.750 13.236 17.669 1.00 87.19 157 PHE A C 1
ATOM 1226 O O . PHE A 1 157 ? -11.106 12.639 18.534 1.00 87.19 157 PHE A O 1
ATOM 1233 N N . SER A 1 158 ? -11.177 14.039 16.767 1.00 88.94 158 SER A N 1
ATOM 1234 C CA . SER A 1 158 ? -9.773 14.438 16.806 1.00 88.94 158 SER A CA 1
ATOM 1235 C C . SER A 1 158 ? -9.528 15.336 18.017 1.00 88.94 158 SER A C 1
ATOM 1237 O O . SER A 1 158 ? -10.305 16.237 18.338 1.00 88.94 158 SER A O 1
ATOM 1239 N N . GLN A 1 159 ? -8.450 15.031 18.718 1.00 86.75 159 GLN A N 1
ATOM 1240 C CA . GLN A 1 159 ? -7.990 15.667 19.933 1.00 86.75 159 GLN A CA 1
ATOM 1241 C C . GLN A 1 159 ? -7.184 16.931 19.619 1.00 86.75 159 GLN A C 1
ATOM 1243 O O . GLN A 1 159 ? -6.925 17.293 18.471 1.00 86.75 159 GLN A O 1
ATOM 1248 N N . SER A 1 160 ? -6.776 17.645 20.669 1.00 83.50 160 SER A N 1
ATOM 1249 C CA . SER A 1 160 ? -6.056 18.914 20.508 1.00 83.50 160 SER A CA 1
ATOM 1250 C C . SER A 1 160 ? -4.624 18.728 20.005 1.00 83.50 160 SER A C 1
ATOM 1252 O O . SER A 1 160 ? -4.062 19.656 19.417 1.00 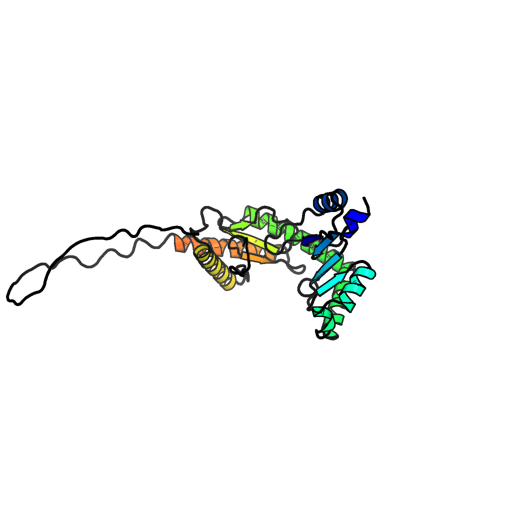83.50 160 SER A O 1
ATOM 1254 N N . THR A 1 161 ? -4.016 17.560 20.245 1.00 89.31 161 THR A N 1
ATOM 1255 C CA . THR A 1 161 ? -2.640 17.270 19.830 1.00 89.31 161 THR A CA 1
ATOM 1256 C C . THR A 1 161 ? -2.506 15.936 19.106 1.00 89.31 161 THR A C 1
ATOM 1258 O O . THR A 1 161 ? -3.292 15.006 19.289 1.00 89.31 161 THR A O 1
ATOM 1261 N N . ARG A 1 162 ? -1.446 15.839 18.299 1.00 89.00 162 ARG A N 1
ATOM 1262 C CA . ARG A 1 162 ? -1.091 14.641 17.537 1.00 89.00 162 ARG A CA 1
ATOM 1263 C C . ARG A 1 162 ? -0.855 13.438 18.453 1.00 89.00 162 ARG A C 1
ATOM 1265 O O . ARG A 1 162 ? -1.273 12.333 18.145 1.00 89.00 162 ARG A O 1
ATOM 1272 N N . GLU A 1 163 ? -0.213 13.655 19.594 1.00 89.94 163 GLU A N 1
ATOM 1273 C CA . GLU A 1 163 ? 0.102 12.611 20.570 1.00 89.94 163 GLU A CA 1
ATOM 1274 C C . GLU A 1 163 ? -1.165 12.048 21.224 1.00 89.94 163 GLU A C 1
ATOM 1276 O O . GLU A 1 163 ? -1.245 10.851 21.492 1.00 89.94 163 GLU A O 1
ATOM 1281 N N . GLN A 1 164 ? -2.169 12.900 21.453 1.00 90.88 164 GLN A N 1
ATOM 1282 C CA . GLN A 1 164 ? -3.469 12.472 21.965 1.00 90.88 164 GLN A CA 1
ATOM 1283 C C . GLN A 1 164 ? -4.228 11.650 20.918 1.00 90.88 164 GLN A C 1
ATOM 1285 O O . GLN A 1 164 ? -4.729 10.576 21.245 1.00 90.88 164 GLN A O 1
ATOM 1290 N N . ASP A 1 165 ? -4.240 12.099 19.658 1.00 92.56 165 ASP A N 1
ATOM 1291 C CA . ASP A 1 165 ? -4.802 11.322 18.546 1.00 92.56 165 ASP A CA 1
ATOM 1292 C C . ASP A 1 165 ? -4.118 9.957 18.421 1.00 92.56 165 ASP A C 1
ATOM 1294 O O . ASP A 1 165 ? -4.787 8.930 18.320 1.00 92.56 165 ASP A O 1
ATOM 1298 N N . HIS A 1 166 ? -2.786 9.926 18.499 1.00 94.00 166 HIS A N 1
ATOM 1299 C CA . HIS A 1 166 ? -2.012 8.690 18.462 1.00 94.00 166 HIS A CA 1
ATOM 1300 C C . HIS A 1 166 ? -2.401 7.734 19.598 1.00 94.00 166 HIS A C 1
ATOM 1302 O O . HIS A 1 166 ? -2.582 6.537 19.365 1.00 94.00 166 HIS A O 1
ATOM 1308 N N . ALA A 1 167 ? -2.570 8.244 20.823 1.00 93.69 167 ALA A N 1
ATOM 1309 C CA . ALA A 1 167 ? -2.972 7.438 21.973 1.00 93.69 167 ALA A CA 1
ATOM 1310 C C . ALA A 1 167 ? -4.370 6.827 21.792 1.00 93.69 167 ALA A C 1
ATOM 1312 O O . ALA A 1 167 ? -4.550 5.637 22.051 1.00 93.69 167 ALA A O 1
ATOM 1313 N N . VAL A 1 168 ? -5.338 7.608 21.301 1.00 94.81 168 VAL A N 1
ATOM 1314 C CA . VAL A 1 168 ? -6.703 7.127 21.024 1.00 94.81 168 VAL A CA 1
ATOM 1315 C C . VAL A 1 168 ? -6.693 6.073 19.916 1.00 94.81 168 VAL A C 1
ATOM 1317 O O . VAL A 1 168 ? -7.245 4.988 20.089 1.00 94.81 168 VAL A O 1
ATOM 1320 N N . LEU A 1 169 ? -6.012 6.338 18.798 1.00 95.94 169 LEU A N 1
ATOM 1321 C CA . LEU A 1 169 ? -5.903 5.378 17.698 1.00 95.94 169 LEU A CA 1
ATOM 1322 C C . LEU A 1 169 ? -5.203 4.084 18.130 1.00 95.94 169 LEU A C 1
ATOM 1324 O O . LEU A 1 169 ? -5.609 3.004 17.711 1.00 95.94 169 LEU A O 1
ATOM 1328 N N . THR A 1 170 ? -4.198 4.171 19.003 1.00 96.19 170 THR A N 1
ATOM 1329 C CA . THR A 1 170 ? -3.514 2.993 19.558 1.00 96.19 170 THR A CA 1
ATOM 1330 C C . THR A 1 170 ? -4.465 2.131 20.387 1.00 96.19 170 THR A C 1
ATOM 1332 O O . THR A 1 170 ? -4.431 0.908 20.275 1.00 96.19 170 THR A O 1
ATOM 1335 N N . GLN A 1 171 ? -5.349 2.746 21.179 1.00 96.00 171 GLN A N 1
ATOM 1336 C CA . GLN A 1 171 ? -6.374 2.014 21.930 1.00 96.00 171 GLN A CA 1
ATOM 1337 C C . GLN A 1 171 ? -7.378 1.326 20.997 1.00 96.00 171 GLN A C 1
ATOM 1339 O O . GLN A 1 171 ? -7.690 0.155 21.204 1.00 96.00 171 GLN A O 1
ATOM 1344 N N . ILE A 1 172 ? -7.827 2.012 19.940 1.00 96.31 172 ILE A N 1
ATOM 1345 C CA . ILE A 1 172 ? -8.730 1.436 18.927 1.00 96.31 172 ILE A CA 1
ATOM 1346 C C . ILE A 1 172 ? -8.081 0.221 18.258 1.00 96.31 172 ILE A C 1
ATOM 1348 O O . ILE A 1 172 ? -8.712 -0.827 18.137 1.00 96.31 172 ILE A O 1
ATOM 1352 N N . VAL A 1 173 ? -6.813 0.338 17.854 1.00 96.75 173 VAL A N 1
ATOM 1353 C CA . VAL A 1 173 ? -6.061 -0.765 17.240 1.00 96.75 173 VAL A CA 1
ATOM 1354 C C . VAL A 1 173 ? -5.933 -1.951 18.195 1.00 96.75 173 VAL A C 1
ATOM 1356 O O . VAL A 1 173 ? -6.199 -3.078 17.785 1.00 96.75 173 VAL A O 1
ATOM 1359 N N . ALA A 1 174 ? -5.599 -1.713 19.466 1.00 96.81 174 ALA A N 1
ATOM 1360 C CA . ALA A 1 174 ? -5.508 -2.775 20.467 1.00 96.81 174 ALA A CA 1
ATOM 1361 C C . ALA A 1 174 ? -6.853 -3.501 20.660 1.00 96.81 174 ALA A C 1
ATOM 1363 O O . ALA A 1 174 ? -6.892 -4.727 20.743 1.00 96.81 174 ALA A O 1
ATOM 1364 N N . LYS A 1 175 ? -7.972 -2.766 20.662 1.00 96.38 175 LYS A N 1
ATOM 1365 C CA . LYS A 1 175 ? -9.320 -3.350 20.750 1.00 96.38 175 LYS A CA 1
ATOM 1366 C C . LYS A 1 175 ? -9.728 -4.129 19.506 1.00 96.38 175 LYS A C 1
ATOM 1368 O O . LYS A 1 175 ? -10.320 -5.200 19.630 1.00 96.38 175 LYS A O 1
ATOM 1373 N N . ALA A 1 176 ? -9.381 -3.644 18.319 1.00 96.50 176 ALA A N 1
ATOM 1374 C CA . ALA A 1 176 ? -9.575 -4.407 17.091 1.00 96.50 176 ALA A CA 1
ATOM 1375 C C . ALA A 1 176 ? -8.764 -5.719 17.118 1.00 96.50 176 ALA A C 1
ATOM 1377 O O . ALA A 1 176 ? -9.289 -6.772 16.750 1.00 96.50 176 ALA A O 1
ATOM 1378 N N . GLU A 1 177 ? -7.528 -5.680 17.628 1.00 96.38 177 GLU A N 1
ATOM 1379 C CA . GLU A 1 177 ? -6.658 -6.854 17.756 1.00 96.38 177 GLU A CA 1
ATOM 1380 C C . GLU A 1 177 ? -7.212 -7.884 18.754 1.00 96.38 177 GLU A C 1
ATOM 1382 O O . GLU A 1 177 ? -7.257 -9.072 18.433 1.00 96.38 177 GLU A O 1
ATOM 1387 N N . GLU A 1 178 ? -7.723 -7.449 19.915 1.00 96.25 178 GLU A N 1
ATOM 1388 C CA . GLU A 1 178 ? -8.420 -8.316 20.886 1.00 96.25 178 GLU A CA 1
ATOM 1389 C C . GLU A 1 178 ? -9.603 -9.070 20.249 1.00 96.25 178 GLU A C 1
ATOM 1391 O O . GLU A 1 178 ? -9.886 -10.217 20.606 1.00 96.25 178 GLU A O 1
ATOM 1396 N N . LYS A 1 179 ? -10.269 -8.443 19.273 1.00 95.50 179 LYS A N 1
ATOM 1397 C CA . LYS A 1 179 ? -11.386 -9.010 18.502 1.00 95.50 179 LYS A CA 1
ATOM 1398 C C . LYS A 1 179 ? -10.944 -9.795 17.258 1.00 95.50 179 LYS A C 1
ATOM 1400 O O . LYS A 1 179 ? -11.790 -10.267 16.502 1.00 95.50 179 LYS A O 1
ATOM 1405 N N . GLY A 1 180 ? -9.639 -9.975 17.051 1.00 94.12 180 GLY A N 1
ATOM 1406 C CA . GLY A 1 180 ? -9.075 -10.792 15.974 1.00 94.12 180 GLY A CA 1
ATOM 1407 C C . GLY A 1 180 ? -8.811 -10.054 14.659 1.00 94.12 180 GLY A C 1
ATOM 1408 O O . GLY A 1 180 ? -8.552 -10.708 13.650 1.00 94.12 180 GLY A O 1
ATOM 1409 N N . VAL A 1 181 ? -8.848 -8.717 14.647 1.00 95.12 181 VAL A N 1
ATOM 1410 C CA . VAL A 1 181 ? -8.562 -7.894 13.462 1.00 95.12 181 VAL A CA 1
ATOM 1411 C C . VAL A 1 181 ? -7.293 -7.079 13.682 1.00 95.12 181 VAL A C 1
ATOM 1413 O O . VAL A 1 181 ? -7.267 -6.122 14.450 1.00 95.12 181 VAL A O 1
ATOM 1416 N N . ALA A 1 182 ? -6.231 -7.440 12.963 1.00 94.31 182 ALA A N 1
ATOM 1417 C CA . ALA A 1 182 ? -4.960 -6.731 13.024 1.00 94.31 182 ALA A CA 1
ATOM 1418 C C . ALA A 1 182 ? -4.947 -5.538 12.054 1.00 94.31 182 ALA A C 1
ATOM 1420 O O . ALA A 1 182 ? -4.964 -5.701 10.833 1.00 94.31 182 ALA A O 1
ATOM 1421 N N . VAL A 1 183 ? -4.868 -4.337 12.616 1.00 94.50 183 VAL A N 1
ATOM 1422 C CA . VAL A 1 183 ? -4.627 -3.065 11.919 1.00 94.50 183 VAL A CA 1
ATOM 1423 C C . VAL A 1 183 ? -3.485 -2.333 12.622 1.00 94.50 183 VAL A C 1
ATOM 1425 O O . VAL A 1 183 ? -3.082 -2.730 13.710 1.00 94.50 183 VAL A O 1
ATOM 1428 N N . VAL A 1 184 ? -2.918 -1.291 12.015 1.00 94.00 184 VAL A N 1
ATOM 1429 C CA . VAL A 1 184 ? -1.770 -0.583 12.607 1.00 94.00 184 VAL A CA 1
ATOM 1430 C C . VAL A 1 184 ? -1.969 0.921 12.585 1.00 94.00 184 VAL A C 1
ATOM 1432 O O . VAL A 1 184 ? -2.490 1.469 11.614 1.00 94.00 184 VAL A O 1
ATOM 1435 N N . VAL A 1 185 ? -1.511 1.600 13.636 1.00 94.75 185 VAL A N 1
ATOM 1436 C CA . VAL A 1 185 ? -1.330 3.054 13.598 1.00 94.75 185 VAL A CA 1
ATOM 1437 C C . VAL A 1 185 ? -0.090 3.354 12.762 1.00 94.75 185 VAL A C 1
ATOM 1439 O O . VAL A 1 185 ? 0.958 2.727 12.929 1.00 94.75 185 VAL A O 1
ATOM 1442 N N . SER A 1 186 ? -0.210 4.295 11.836 1.00 89.69 186 SER A N 1
ATOM 1443 C CA . SER A 1 186 ? 0.895 4.715 10.983 1.00 89.69 186 SER A CA 1
ATOM 1444 C C . SER A 1 186 ? 1.992 5.382 11.806 1.00 89.69 186 SER A C 1
ATOM 1446 O O . SER A 1 186 ? 1.729 6.298 12.578 1.00 89.69 186 SER A O 1
ATOM 1448 N N . ALA A 1 187 ? 3.236 4.951 11.607 1.00 85.38 187 ALA A N 1
ATOM 1449 C CA . ALA A 1 187 ? 4.399 5.536 12.261 1.00 85.38 187 ALA A CA 1
ATOM 1450 C C . ALA A 1 187 ? 5.133 6.485 11.308 1.00 85.38 187 ALA A C 1
ATOM 1452 O O . ALA A 1 187 ? 5.428 6.123 10.168 1.00 85.38 187 ALA A O 1
ATOM 1453 N N . TYR A 1 188 ? 5.477 7.674 11.801 1.00 83.44 188 TYR A N 1
ATOM 1454 C CA . TYR A 1 188 ? 6.161 8.712 11.030 1.00 83.44 188 TYR A CA 1
ATOM 1455 C C . TYR A 1 188 ? 7.447 9.156 11.724 1.00 83.44 188 TYR A C 1
ATOM 1457 O O . TYR A 1 188 ? 7.535 9.221 12.951 1.00 83.44 188 TYR A O 1
ATOM 1465 N N . LEU A 1 189 ? 8.465 9.503 10.937 1.00 82.06 189 LEU A N 1
ATOM 1466 C CA . LEU A 1 189 ? 9.712 10.056 11.464 1.00 82.06 189 LEU A CA 1
ATOM 1467 C C . LEU A 1 189 ? 9.577 11.574 11.614 1.00 82.06 189 LEU A C 1
ATOM 1469 O O . LEU A 1 189 ? 10.055 12.330 10.772 1.00 82.06 189 LEU A O 1
ATOM 1473 N N . GLU A 1 190 ? 8.966 12.032 12.706 1.00 73.38 190 GLU A N 1
ATOM 1474 C CA . GLU A 1 190 ? 8.621 13.450 12.941 1.00 73.38 190 GLU A CA 1
ATOM 1475 C C . GLU A 1 190 ? 9.783 14.433 12.729 1.00 73.38 190 GLU A C 1
ATOM 1477 O O . GLU A 1 190 ? 9.601 15.544 12.241 1.00 73.38 190 GLU A O 1
ATOM 1482 N N . LYS A 1 191 ? 11.012 14.022 13.064 1.00 78.50 191 LYS A N 1
ATOM 1483 C CA . LYS A 1 191 ? 12.213 14.861 12.908 1.00 78.50 191 LYS A CA 1
ATOM 1484 C C . LYS A 1 191 ? 12.664 15.022 11.452 1.00 78.50 191 LYS A C 1
ATOM 1486 O O . LYS A 1 191 ? 13.469 15.905 11.165 1.00 78.50 191 LYS A O 1
ATOM 1491 N N . GLN A 1 192 ? 12.220 14.137 10.564 1.00 80.38 192 GLN A N 1
ATOM 1492 C CA . GLN A 1 192 ? 12.613 14.090 9.155 1.00 80.38 192 GLN A CA 1
ATOM 1493 C C . GLN A 1 192 ? 11.471 14.522 8.230 1.00 80.38 192 GLN A C 1
ATOM 1495 O O . GLN A 1 192 ? 11.723 15.092 7.166 1.00 80.38 192 GLN A O 1
ATOM 1500 N N . GLU A 1 193 ? 10.222 14.298 8.636 1.00 79.31 193 GLU A N 1
ATOM 1501 C CA . GLU A 1 193 ? 9.057 14.678 7.852 1.00 79.31 193 GLU A CA 1
ATOM 1502 C C . GLU A 1 193 ? 8.731 16.159 8.000 1.00 79.31 193 GLU A C 1
ATOM 1504 O O . GLU A 1 193 ? 8.359 16.656 9.057 1.00 79.31 193 GLU A O 1
ATOM 1509 N N . LYS A 1 194 ? 8.831 16.888 6.888 1.00 80.38 194 LYS A N 1
ATOM 1510 C CA . LYS A 1 194 ? 8.513 18.318 6.862 1.00 80.38 194 LYS A CA 1
ATOM 1511 C C . LYS A 1 194 ? 7.009 18.596 6.976 1.00 80.38 194 LYS A C 1
ATOM 1513 O O . LYS A 1 194 ? 6.623 19.664 7.440 1.00 80.38 194 LYS A O 1
ATOM 1518 N N . PHE A 1 195 ? 6.182 17.664 6.502 1.00 81.19 195 PHE A N 1
ATOM 1519 C CA . PHE A 1 195 ? 4.724 17.783 6.444 1.00 81.19 195 PHE A CA 1
ATOM 1520 C C . PHE A 1 195 ? 4.070 16.420 6.720 1.00 81.19 195 PHE A C 1
ATOM 1522 O O . PHE A 1 195 ? 3.497 15.833 5.795 1.00 81.19 195 PHE A O 1
ATOM 1529 N N . PRO A 1 196 ? 4.184 15.892 7.952 1.00 81.88 196 PRO A N 1
ATOM 1530 C CA . PRO A 1 196 ? 3.608 14.596 8.267 1.00 81.88 196 PRO A CA 1
ATOM 1531 C C . PRO A 1 196 ? 2.083 14.652 8.094 1.00 81.88 196 PRO A C 1
ATOM 1533 O O . PRO A 1 196 ? 1.451 15.649 8.473 1.00 81.88 196 PRO A O 1
ATOM 1536 N N . PRO A 1 197 ? 1.461 13.623 7.497 1.00 85.44 197 PRO A N 1
ATOM 1537 C CA . PRO A 1 197 ? 0.005 13.529 7.477 1.00 85.44 197 PRO A CA 1
ATOM 1538 C C . PRO A 1 197 ? -0.514 13.408 8.923 1.00 85.44 197 PRO A C 1
ATOM 1540 O O . PRO A 1 197 ? 0.256 13.004 9.794 1.00 85.44 197 PRO A O 1
ATOM 1543 N N . PRO A 1 198 ? -1.787 13.737 9.211 1.00 88.12 198 PRO A N 1
ATOM 1544 C CA . PRO A 1 198 ? -2.399 13.466 10.517 1.00 88.12 198 PRO A CA 1
ATOM 1545 C C . PRO A 1 198 ? -2.166 12.031 11.011 1.00 88.12 198 PRO A C 1
ATOM 1547 O O . PRO A 1 198 ? -1.836 11.142 10.225 1.00 88.12 198 PRO A O 1
ATOM 1550 N N . GLU A 1 199 ? -2.324 11.797 12.309 1.00 92.00 199 GLU A N 1
ATOM 1551 C CA . GLU A 1 199 ? -2.308 10.428 12.829 1.00 92.00 199 GLU A CA 1
ATOM 1552 C C . GLU A 1 199 ? -3.460 9.628 12.225 1.00 92.00 199 GLU A C 1
ATOM 1554 O O . GLU A 1 199 ? -4.561 10.145 12.009 1.00 92.00 199 GLU A O 1
ATOM 1559 N N . ASN A 1 200 ? -3.176 8.378 11.874 1.00 93.06 200 ASN A N 1
ATOM 1560 C CA . ASN A 1 200 ? -4.133 7.536 11.179 1.00 93.06 200 ASN A CA 1
ATOM 1561 C C . ASN A 1 200 ? -3.852 6.055 11.396 1.00 93.06 200 ASN A C 1
ATOM 1563 O O . ASN A 1 200 ? -2.715 5.645 11.620 1.00 93.06 200 ASN A O 1
ATOM 1567 N N . ILE A 1 201 ? -4.907 5.262 11.267 1.00 95.44 201 ILE A N 1
ATOM 1568 C CA . ILE A 1 201 ? -4.835 3.814 11.136 1.00 95.44 201 ILE A CA 1
ATOM 1569 C C . ILE A 1 201 ? -4.658 3.484 9.656 1.00 95.44 201 ILE A C 1
ATOM 1571 O O . ILE A 1 201 ? -5.412 3.964 8.806 1.00 95.44 201 ILE A O 1
ATOM 1575 N N . THR A 1 202 ? -3.676 2.644 9.349 1.00 93.31 202 THR A N 1
ATOM 1576 C CA . THR A 1 202 ? -3.513 2.059 8.022 1.00 93.31 202 THR A CA 1
ATOM 1577 C C . THR A 1 202 ? -4.252 0.726 7.955 1.00 93.31 202 THR A C 1
ATOM 1579 O O . THR A 1 202 ? -3.958 -0.212 8.696 1.00 93.31 202 THR A O 1
ATOM 1582 N N . PHE A 1 203 ? -5.193 0.642 7.019 1.00 93.31 203 PHE A N 1
ATOM 1583 C CA . PHE A 1 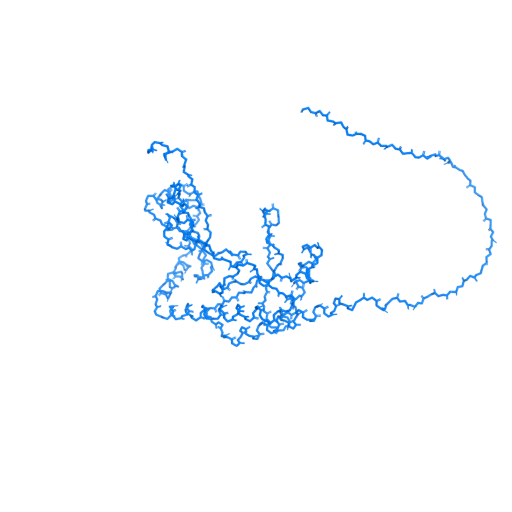203 ? -5.962 -0.550 6.689 1.00 93.31 203 PHE A CA 1
ATOM 1584 C C . PHE A 1 203 ? -5.511 -1.067 5.316 1.00 93.31 203 PHE A C 1
ATOM 1586 O O . PHE A 1 203 ? -5.713 -0.405 4.292 1.00 93.31 203 PHE A O 1
ATOM 1593 N N . THR A 1 204 ? -4.852 -2.227 5.291 1.00 93.12 204 THR A N 1
ATOM 1594 C CA . THR A 1 204 ? -4.272 -2.816 4.076 1.00 93.12 204 THR A CA 1
ATOM 1595 C C . THR A 1 204 ? -5.091 -3.993 3.563 1.00 93.12 204 THR A C 1
ATOM 1597 O O . THR A 1 204 ? -5.651 -4.782 4.319 1.00 93.12 204 THR A O 1
ATOM 1600 N N . LEU A 1 205 ? -5.150 -4.116 2.241 1.00 93.94 205 LEU A N 1
ATOM 1601 C CA . LEU A 1 205 ? -5.897 -5.141 1.527 1.00 93.94 205 LEU A CA 1
ATOM 1602 C C . LEU A 1 205 ? -4.955 -5.943 0.636 1.00 93.94 205 LEU A C 1
ATOM 1604 O O . LEU A 1 205 ? -4.001 -5.409 0.068 1.00 93.94 205 LEU A O 1
ATOM 1608 N N . ASN A 1 206 ? -5.247 -7.229 0.469 1.00 93.56 206 ASN A N 1
ATOM 1609 C CA . ASN A 1 206 ? -4.490 -8.110 -0.409 1.00 93.56 206 ASN A CA 1
ATOM 1610 C C . ASN A 1 206 ? -5.431 -8.948 -1.284 1.00 93.56 206 ASN A C 1
ATOM 1612 O O . ASN A 1 206 ? -6.628 -9.045 -1.030 1.00 93.56 206 ASN A O 1
ATOM 1616 N N . ALA A 1 207 ? -4.880 -9.549 -2.339 1.00 93.25 207 ALA A N 1
ATOM 1617 C CA . ALA A 1 207 ? -5.649 -10.266 -3.359 1.00 93.25 207 ALA A CA 1
ATOM 1618 C C . ALA A 1 207 ? -6.215 -11.626 -2.897 1.00 93.25 207 ALA A C 1
ATOM 1620 O O . ALA A 1 207 ? -6.653 -12.410 -3.736 1.00 93.25 207 ALA A O 1
ATOM 1621 N N . ARG A 1 208 ? -6.116 -11.957 -1.607 1.00 93.75 208 ARG A N 1
ATOM 1622 C CA . ARG A 1 208 ? -6.643 -13.189 -1.008 1.00 93.75 208 ARG A CA 1
ATOM 1623 C C . ARG A 1 208 ? -7.806 -12.939 -0.054 1.00 93.75 208 ARG A C 1
ATOM 1625 O O . ARG A 1 208 ? -8.405 -13.918 0.365 1.00 93.75 208 ARG A O 1
ATOM 1632 N N . LEU A 1 209 ? -8.084 -11.681 0.291 1.00 95.25 209 LEU A N 1
ATOM 1633 C CA . LEU A 1 209 ? -9.206 -11.320 1.152 1.00 95.25 209 LEU A CA 1
ATOM 1634 C C . LEU A 1 209 ? -10.515 -11.375 0.376 1.00 95.25 209 LEU A C 1
ATOM 1636 O O . LEU A 1 209 ? -10.635 -10.758 -0.681 1.00 95.25 209 LEU A O 1
ATOM 1640 N N . GLU A 1 210 ? -11.513 -12.028 0.951 1.00 94.94 210 GLU A N 1
ATOM 1641 C CA . GLU A 1 210 ? -12.877 -12.016 0.439 1.00 94.94 210 GLU A CA 1
ATOM 1642 C C . GLU A 1 210 ? -13.651 -10.780 0.927 1.00 94.94 210 GLU A C 1
ATOM 1644 O O . GLU A 1 210 ? -13.360 -10.191 1.971 1.00 94.94 210 GLU A O 1
ATOM 1649 N N . GLU A 1 211 ? -14.694 -10.386 0.191 1.00 93.75 211 GLU A N 1
ATOM 1650 C CA . GLU A 1 211 ? -15.502 -9.203 0.535 1.00 93.75 211 GLU A CA 1
ATOM 1651 C C . GLU A 1 211 ? -16.148 -9.320 1.928 1.00 93.75 211 GLU A C 1
ATOM 1653 O O . GLU A 1 211 ? -16.205 -8.336 2.662 1.00 93.75 211 GLU A O 1
ATOM 1658 N N . SER A 1 212 ? -16.549 -10.528 2.336 1.00 95.12 212 SER A N 1
ATOM 1659 C CA . SER A 1 212 ? -17.102 -10.787 3.671 1.00 95.12 212 SER A CA 1
ATOM 1660 C C . SER A 1 212 ? -16.078 -10.612 4.795 1.00 95.12 212 SER A C 1
ATOM 1662 O O . SER A 1 212 ? -16.437 -10.186 5.890 1.00 95.12 212 SER A O 1
ATOM 1664 N N . GLU A 1 213 ? -14.805 -10.936 4.545 1.00 95.62 213 GLU A N 1
ATOM 1665 C CA . GLU A 1 213 ? -13.731 -10.750 5.530 1.00 95.62 213 GLU A CA 1
ATOM 1666 C C . GLU A 1 213 ? -13.435 -9.262 5.723 1.00 95.62 213 GLU A C 1
ATOM 1668 O O . GLU A 1 213 ? -13.230 -8.805 6.846 1.00 95.62 213 GLU A O 1
ATOM 1673 N N . VAL A 1 214 ? -13.488 -8.487 4.636 1.00 95.44 214 VAL A N 1
ATOM 1674 C CA . VAL A 1 214 ? -13.372 -7.025 4.688 1.00 95.44 214 VAL A CA 1
ATOM 1675 C C . VAL A 1 214 ? -14.543 -6.400 5.442 1.00 95.44 214 VAL A C 1
ATOM 1677 O O . VAL A 1 214 ? -14.325 -5.542 6.294 1.00 95.44 214 VAL A O 1
ATOM 1680 N N . GLU A 1 215 ? -15.774 -6.828 5.161 1.00 95.12 215 GLU A N 1
ATOM 1681 C CA . GLU A 1 215 ? -16.968 -6.361 5.875 1.00 95.12 2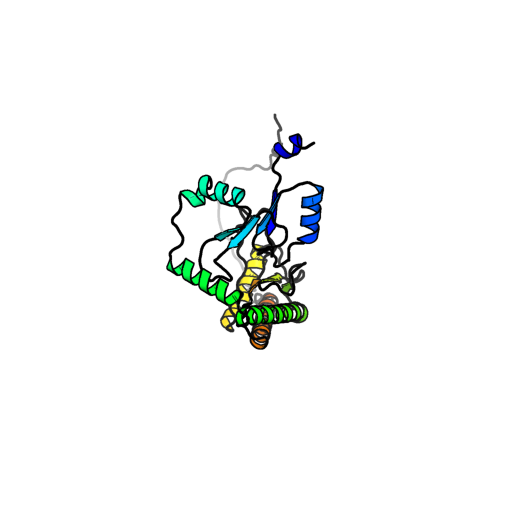15 GLU A CA 1
ATOM 1682 C C . GLU A 1 215 ? -16.874 -6.641 7.375 1.00 95.12 215 GLU A C 1
ATOM 1684 O O . GLU A 1 215 ? -17.116 -5.745 8.187 1.00 95.12 215 GLU A O 1
ATOM 1689 N N . HIS A 1 216 ? -16.454 -7.853 7.740 1.00 95.50 216 HIS A N 1
ATOM 1690 C CA . HIS A 1 216 ? -16.219 -8.218 9.130 1.00 95.50 216 HIS A CA 1
ATOM 1691 C C . HIS A 1 216 ? -15.131 -7.346 9.773 1.00 95.50 216 HIS A C 1
ATOM 1693 O O . HIS A 1 216 ? -15.357 -6.789 10.845 1.00 95.50 216 HIS A O 1
ATOM 1699 N N . GLY A 1 217 ? -13.993 -7.156 9.096 1.00 95.75 217 GLY A N 1
ATOM 1700 C CA . GLY A 1 217 ? -12.896 -6.321 9.587 1.00 95.75 217 GLY A CA 1
ATOM 1701 C C . GLY A 1 217 ? -13.307 -4.870 9.850 1.00 95.75 217 GLY A C 1
ATOM 1702 O O . GLY A 1 217 ? -12.934 -4.295 10.870 1.00 95.75 217 GLY A O 1
ATOM 1703 N N . ILE A 1 218 ? -14.121 -4.288 8.966 1.00 95.94 218 ILE A N 1
ATOM 1704 C CA . ILE A 1 218 ? -14.640 -2.921 9.126 1.00 95.94 218 ILE A CA 1
ATOM 1705 C C . ILE A 1 218 ? -15.667 -2.849 10.263 1.00 95.94 218 ILE A C 1
ATOM 1707 O O . ILE A 1 218 ? -15.651 -1.883 11.022 1.00 95.94 218 ILE A O 1
ATOM 1711 N N . SER A 1 219 ? -16.531 -3.859 10.408 1.00 95.94 219 SER A N 1
ATOM 1712 C CA . SER A 1 219 ? -17.490 -3.934 11.521 1.00 95.94 219 SER A CA 1
ATOM 1713 C C . SER A 1 219 ? -16.775 -3.969 12.870 1.00 95.94 219 SER A C 1
ATOM 1715 O O . SER A 1 219 ? -17.085 -3.172 13.749 1.00 95.94 219 SER A O 1
ATOM 1717 N N . VAL A 1 220 ? -15.772 -4.838 13.010 1.00 96.25 220 VAL A N 1
ATOM 1718 C CA . VAL A 1 220 ? -14.963 -4.946 14.233 1.00 96.25 220 VAL A CA 1
ATOM 1719 C C . VAL A 1 220 ? -14.241 -3.633 14.534 1.00 96.25 220 VAL A C 1
ATOM 1721 O O . VAL A 1 220 ? -14.193 -3.215 15.689 1.00 96.25 220 VAL A O 1
ATOM 1724 N N . LEU A 1 221 ? -13.714 -2.959 13.506 1.00 96.00 221 LEU A N 1
ATOM 1725 C CA . LEU A 1 221 ? -13.073 -1.658 13.673 1.00 96.00 221 LEU A CA 1
ATOM 1726 C C . LEU A 1 221 ? -14.059 -0.590 14.167 1.00 96.00 221 LEU A C 1
ATOM 1728 O O . LEU A 1 221 ? -13.709 0.178 15.057 1.00 96.00 221 LEU A O 1
ATOM 1732 N N . GLN A 1 222 ? -15.283 -0.553 13.629 1.00 95.19 222 GLN A N 1
ATOM 1733 C CA . GLN A 1 222 ? -16.319 0.376 14.088 1.00 95.19 222 GLN A CA 1
ATOM 1734 C C . GLN A 1 222 ? -16.707 0.107 15.545 1.00 95.19 222 GLN A C 1
ATOM 1736 O O . GLN A 1 222 ? -16.728 1.036 16.344 1.00 95.19 222 GLN A O 1
ATOM 1741 N N . GLU A 1 223 ? -16.940 -1.154 15.914 1.00 95.19 223 GLU A N 1
ATOM 1742 C CA . GLU A 1 223 ? -17.240 -1.512 17.304 1.00 95.19 223 GLU A CA 1
ATOM 1743 C C . GLU A 1 223 ? -16.092 -1.139 18.253 1.00 95.19 223 GLU A C 1
ATOM 1745 O O . GLU A 1 223 ? -16.330 -0.684 19.367 1.00 95.19 223 GLU A O 1
ATOM 1750 N N . ALA A 1 224 ? -14.837 -1.322 17.825 1.00 95.69 224 ALA A N 1
ATOM 1751 C CA . ALA A 1 224 ? -13.672 -0.907 18.602 1.00 95.69 224 ALA A CA 1
ATOM 1752 C C . ALA A 1 224 ? -13.616 0.620 18.774 1.00 95.69 224 ALA A C 1
ATOM 1754 O O . ALA A 1 224 ? -13.245 1.102 19.843 1.00 95.69 224 ALA A O 1
ATOM 1755 N N . CYS A 1 225 ? -13.999 1.390 17.749 1.00 94.69 225 CYS A N 1
ATOM 1756 C CA . CYS A 1 225 ? -14.159 2.836 17.878 1.00 94.69 225 CYS A CA 1
ATOM 1757 C C . CYS A 1 225 ? -15.247 3.190 18.894 1.00 94.69 225 CYS A C 1
ATOM 1759 O O . CYS A 1 225 ? -14.980 3.990 19.788 1.00 94.69 225 CYS A O 1
ATOM 1761 N N . ASP A 1 226 ? -16.435 2.597 18.779 1.00 94.44 226 ASP A N 1
ATOM 1762 C CA . ASP A 1 226 ? -17.559 2.877 19.678 1.00 94.44 226 ASP A CA 1
ATOM 1763 C C . ASP A 1 226 ? -17.177 2.602 21.141 1.00 94.44 226 ASP A C 1
ATOM 1765 O O . ASP A 1 226 ? -17.288 3.493 21.976 1.00 94.44 226 ASP A O 1
ATOM 1769 N N . GLU A 1 227 ? -16.578 1.443 21.436 1.00 94.62 227 GLU A N 1
ATOM 1770 C CA . GLU A 1 227 ? -16.129 1.106 22.794 1.00 94.62 227 GLU A CA 1
ATOM 1771 C C . GLU A 1 227 ? -15.081 2.082 23.349 1.00 94.62 227 GLU A C 1
ATOM 1773 O O . GLU A 1 227 ? -15.131 2.449 24.524 1.00 94.62 227 GLU A O 1
ATOM 1778 N N . VAL A 1 228 ? -14.104 2.505 22.542 1.00 93.69 228 VAL A N 1
ATOM 1779 C CA . VAL A 1 228 ? -13.077 3.450 23.011 1.00 93.69 228 VAL A CA 1
ATOM 1780 C C . VAL A 1 228 ? -13.697 4.813 23.304 1.00 93.69 228 VAL A C 1
ATOM 1782 O O . VAL A 1 228 ? -13.377 5.415 24.327 1.00 93.69 228 VAL A O 1
ATOM 1785 N N . PHE A 1 229 ? -14.595 5.300 22.448 1.00 91.06 229 PHE A N 1
ATOM 1786 C CA . PHE A 1 229 ? -15.210 6.612 22.636 1.00 91.06 229 PHE A CA 1
ATOM 1787 C C . PHE A 1 229 ? -16.290 6.630 23.721 1.00 91.06 229 PHE A C 1
ATOM 1789 O O . PHE A 1 229 ? -16.374 7.630 24.432 1.00 91.06 229 PHE A O 1
ATOM 1796 N N . ASP A 1 230 ? -17.032 5.543 23.931 1.00 90.12 230 ASP A N 1
ATOM 1797 C CA . ASP A 1 230 ? -17.971 5.420 25.054 1.00 90.12 230 ASP A CA 1
ATOM 1798 C C . ASP A 1 230 ? -17.228 5.515 26.401 1.00 90.12 230 ASP A C 1
ATOM 1800 O O . ASP A 1 230 ? -17.635 6.258 27.295 1.00 90.12 230 ASP A O 1
ATOM 1804 N N . ASN A 1 231 ? -16.059 4.871 26.514 1.00 81.94 231 ASN A N 1
ATOM 1805 C CA . ASN A 1 231 ? -15.206 4.951 27.707 1.00 81.94 231 ASN A CA 1
ATOM 1806 C C . ASN A 1 231 ? -14.544 6.330 27.910 1.00 81.94 231 ASN A C 1
ATOM 1808 O O . ASN A 1 231 ? -14.150 6.663 29.027 1.00 81.94 231 ASN A O 1
ATOM 1812 N N . LEU A 1 232 ? -14.400 7.140 26.855 1.00 72.81 232 LEU A N 1
ATOM 1813 C CA . LEU A 1 232 ? -13.857 8.503 26.951 1.00 72.81 232 LEU A CA 1
ATOM 1814 C C . LEU A 1 232 ? -14.900 9.528 27.422 1.00 72.81 232 LEU A C 1
ATOM 1816 O O . LEU A 1 232 ? -14.517 10.585 27.922 1.00 72.81 232 LEU A O 1
ATOM 1820 N N . VAL A 1 233 ? -16.195 9.233 27.270 1.00 60.75 233 VAL A N 1
ATOM 1821 C CA . VAL A 1 233 ? -17.295 10.086 27.753 1.00 60.75 233 VAL A CA 1
ATOM 1822 C C . VAL A 1 233 ? -17.593 9.837 29.241 1.00 60.75 233 VAL A C 1
ATOM 1824 O O . VAL A 1 233 ? -18.058 10.751 29.919 1.00 60.75 233 VAL A O 1
ATOM 1827 N N . GLU A 1 234 ? -17.266 8.657 29.781 1.00 48.28 234 GLU A N 1
ATOM 1828 C CA . GLU A 1 234 ? -17.453 8.318 31.203 1.00 48.28 234 GLU A CA 1
ATOM 1829 C C . GLU A 1 234 ? -16.186 8.441 32.084 1.00 48.28 234 GLU A C 1
ATOM 1831 O O . GLU A 1 234 ? -15.705 7.437 32.618 1.00 48.28 234 GLU A O 1
ATOM 1836 N N . PRO A 1 235 ? -15.647 9.654 32.333 1.00 44.12 235 PRO A N 1
ATOM 1837 C CA . PRO A 1 235 ? -14.923 9.810 33.598 1.00 44.12 235 PRO A CA 1
ATOM 1838 C C . PRO A 1 235 ? -15.035 11.206 34.241 1.00 44.12 235 PRO A C 1
ATOM 1840 O O . PRO A 1 235 ? -14.037 11.909 34.262 1.00 44.12 235 PRO A O 1
ATOM 1843 N N . GLU A 1 236 ? -16.173 11.604 34.840 1.00 40.12 236 GLU A N 1
ATOM 1844 C CA . GLU A 1 236 ? -16.207 12.745 35.802 1.00 40.12 236 GLU A CA 1
ATOM 1845 C C . GLU A 1 236 ? -17.291 12.701 36.920 1.00 40.12 236 GLU A C 1
ATOM 1847 O O . GLU A 1 236 ? -17.497 13.710 37.584 1.00 40.12 236 GLU A O 1
ATOM 1852 N N . GLU A 1 237 ? -17.955 11.575 37.239 1.00 35.25 237 GLU A N 1
ATOM 1853 C CA . GLU A 1 237 ? -18.970 11.568 38.333 1.00 35.25 237 GLU A CA 1
ATOM 1854 C C . GLU A 1 237 ? -18.644 10.760 39.602 1.00 35.25 237 GLU A C 1
ATOM 1856 O O . GLU A 1 237 ? -19.432 10.775 40.541 1.00 35.25 237 GLU A O 1
ATOM 1861 N N . ASN A 1 238 ? -17.464 10.146 39.737 1.00 34.72 238 ASN A N 1
ATOM 1862 C CA . ASN A 1 238 ? -17.113 9.407 40.963 1.00 34.72 238 ASN A CA 1
ATOM 1863 C C . ASN A 1 238 ? -15.807 9.876 41.621 1.00 34.72 238 ASN A C 1
ATOM 1865 O O . ASN A 1 238 ? -14.903 9.076 41.838 1.00 34.72 238 ASN A O 1
ATOM 1869 N N . GLN A 1 239 ? -15.721 11.163 41.980 1.00 33.69 239 GLN A N 1
ATOM 1870 C CA . GLN A 1 239 ? -14.844 11.653 43.061 1.00 33.69 239 GLN A CA 1
ATOM 1871 C C . GLN A 1 239 ? -15.459 12.867 43.784 1.00 3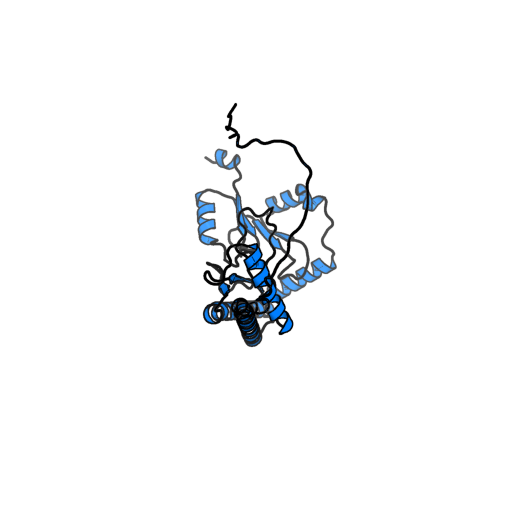3.69 239 GLN A C 1
ATOM 1873 O O . GLN A 1 239 ? -14.858 13.933 43.845 1.00 33.69 239 GLN A O 1
ATOM 1878 N N . VAL A 1 240 ? -16.655 12.726 44.363 1.00 38.12 240 VAL A N 1
ATOM 1879 C CA . VAL A 1 240 ? -17.099 13.616 45.452 1.00 38.12 240 VAL A CA 1
ATOM 1880 C C . VAL A 1 240 ? -17.869 12.799 46.486 1.00 38.12 240 VAL A C 1
ATOM 1882 O O . VAL A 1 240 ? -19.068 12.612 46.334 1.00 38.12 240 VAL A O 1
ATOM 1885 N N . SER A 1 241 ? -17.179 12.332 47.530 1.00 31.88 241 SER A N 1
ATOM 1886 C CA . SER A 1 241 ? -17.678 12.299 48.917 1.00 31.88 241 SER A CA 1
ATOM 1887 C C . SER A 1 241 ? -16.753 11.455 49.795 1.00 31.88 241 SER A C 1
ATOM 1889 O O . SER A 1 241 ? -16.821 10.233 49.751 1.00 31.88 241 SER A O 1
ATOM 1891 N N . GLU A 1 242 ? -15.903 12.111 50.579 1.00 34.06 242 GLU A N 1
ATOM 1892 C CA . GLU A 1 242 ? -15.708 11.850 52.014 1.00 34.06 242 GLU A CA 1
ATOM 1893 C C . GLU A 1 242 ? -14.574 12.755 52.499 1.00 34.06 242 GLU A C 1
ATOM 1895 O O . GLU A 1 242 ? -13.405 12.451 52.313 1.00 34.06 242 GLU A O 1
ATOM 1900 N N . GLU A 1 243 ? -14.948 13.922 53.025 1.00 30.16 243 GLU A N 1
ATOM 1901 C CA . GLU A 1 243 ? -14.377 14.522 54.239 1.00 30.16 243 GLU A CA 1
ATOM 1902 C C . GLU A 1 243 ? -15.065 15.876 54.455 1.00 30.16 243 GLU A C 1
ATOM 1904 O O . GLU A 1 243 ? -14.686 16.908 53.900 1.00 30.16 243 GLU A O 1
ATOM 1909 N N . SER A 1 244 ? -16.137 15.851 55.247 1.00 29.33 244 SER A N 1
ATOM 1910 C CA . SER A 1 244 ? -16.601 17.019 55.981 1.00 29.33 244 SER A CA 1
ATOM 1911 C C . SER A 1 244 ? -16.407 16.756 57.472 1.00 29.33 244 SER A C 1
ATOM 1913 O O . SER A 1 244 ? -16.758 15.689 57.971 1.00 29.33 244 SER A O 1
ATOM 1915 N N . ASP A 1 245 ? -15.900 17.795 58.129 1.00 30.16 245 ASP A N 1
AT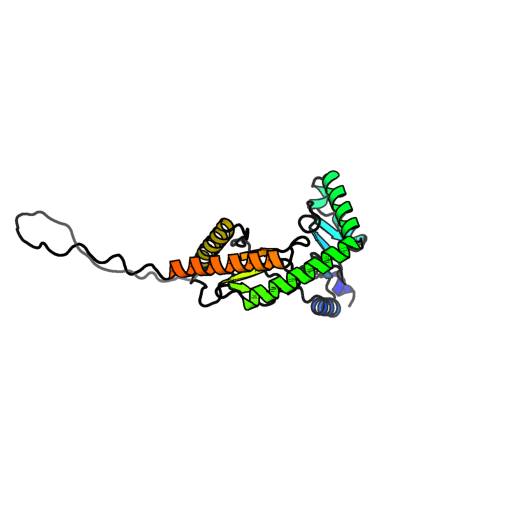OM 1916 C CA . ASP A 1 245 ? -16.081 18.133 59.539 1.00 30.16 245 ASP A CA 1
ATOM 1917 C C . ASP A 1 245 ? -15.155 17.461 60.564 1.00 30.16 245 ASP A C 1
ATOM 1919 O O . ASP A 1 245 ? -15.419 16.371 61.053 1.00 30.16 245 ASP A O 1
ATOM 1923 N N . GLU A 1 246 ? -14.128 18.211 60.984 1.00 30.67 246 GLU A N 1
ATOM 1924 C CA . GLU A 1 246 ? -13.880 18.486 62.409 1.00 30.67 246 GLU A CA 1
ATOM 1925 C C . GLU A 1 246 ? -12.962 19.723 62.562 1.00 30.67 246 GLU A C 1
ATOM 1927 O O . GLU A 1 246 ? -11.733 19.650 62.528 1.00 30.67 246 GLU A O 1
ATOM 1932 N N . GLU A 1 247 ? -13.579 20.899 62.725 1.00 32.00 247 GLU A N 1
ATOM 1933 C CA . GLU A 1 247 ? -12.990 22.001 63.495 1.00 32.00 247 GLU A CA 1
ATOM 1934 C C . GLU A 1 247 ? -13.207 21.697 64.986 1.00 32.00 247 GLU A C 1
ATOM 1936 O O . GLU A 1 247 ? -14.351 21.545 65.398 1.00 32.00 247 GLU A O 1
ATOM 1941 N N . ASP A 1 248 ? -12.143 21.660 65.800 1.00 29.25 248 ASP A N 1
ATOM 1942 C CA . ASP A 1 248 ? -12.045 22.562 66.959 1.00 29.25 248 ASP A CA 1
ATOM 1943 C C . ASP A 1 248 ? -10.696 22.492 67.713 1.00 29.25 248 ASP A C 1
ATOM 1945 O O . ASP A 1 248 ? -10.335 21.504 68.344 1.00 29.25 248 ASP A O 1
ATOM 1949 N N . SER A 1 249 ? -10.039 23.656 67.762 1.00 28.14 249 SER A N 1
ATOM 1950 C CA . SER A 1 249 ? -9.420 24.267 68.953 1.00 28.14 249 SER A CA 1
ATOM 1951 C C . SER A 1 249 ? -8.190 23.618 69.650 1.00 28.14 249 SER A C 1
ATOM 1953 O O . SER A 1 249 ? -8.267 22.584 70.302 1.00 28.14 249 SER A O 1
ATOM 1955 N N . LEU A 1 250 ? -7.042 24.325 69.646 1.00 29.91 250 LEU A N 1
ATOM 1956 C CA . LEU A 1 250 ? -6.475 25.053 70.812 1.00 29.91 250 LEU A CA 1
ATOM 1957 C C . LEU A 1 250 ? -4.970 25.390 70.679 1.00 29.91 250 LEU A C 1
ATOM 1959 O O . LEU A 1 250 ? -4.116 24.564 70.375 1.00 29.91 250 LEU A O 1
ATOM 1963 N N . ASN A 1 251 ? -4.680 26.656 70.989 1.00 28.48 251 ASN A N 1
ATOM 1964 C CA . ASN A 1 251 ? -3.384 27.338 71.098 1.00 28.48 251 ASN A CA 1
ATOM 1965 C C . ASN A 1 251 ? -2.401 26.726 72.122 1.00 28.48 251 ASN A C 1
ATOM 1967 O O . ASN A 1 251 ? -2.824 26.395 73.226 1.00 28.48 251 ASN A O 1
ATOM 1971 N N . HIS A 1 252 ? -1.081 26.785 71.858 1.00 30.19 252 HIS A N 1
ATOM 1972 C CA . HIS A 1 252 ? -0.166 27.791 72.454 1.00 30.19 252 HIS A CA 1
ATOM 1973 C C . HIS A 1 252 ? 1.340 27.584 72.137 1.00 30.19 252 HIS A C 1
ATOM 1975 O O . HIS A 1 252 ? 1.874 26.498 72.325 1.00 30.19 252 HIS A O 1
ATOM 1981 N N . ASN A 1 253 ? 2.012 28.721 71.866 1.00 27.80 253 ASN A N 1
ATOM 1982 C CA . ASN A 1 253 ? 3.415 29.093 72.178 1.00 27.80 253 ASN A CA 1
ATOM 1983 C C . ASN A 1 253 ? 4.574 28.436 71.388 1.00 27.80 253 ASN A C 1
ATOM 1985 O O . ASN A 1 253 ? 4.590 27.240 71.170 1.00 27.80 253 ASN A O 1
ATOM 1989 N N . SER A 1 254 ? 5.668 29.108 71.004 1.00 27.83 254 SER A N 1
ATOM 1990 C CA . SER A 1 254 ? 6.097 30.517 71.045 1.00 27.83 254 SER A CA 1
ATOM 1991 C C . SER A 1 254 ? 7.486 30.640 70.377 1.00 27.83 254 SER A C 1
ATOM 1993 O O . SER A 1 254 ? 8.365 29.841 70.673 1.00 27.83 254 SER A O 1
ATOM 1995 N N . ALA A 1 255 ? 7.665 31.694 69.571 1.00 27.61 255 ALA A N 1
ATOM 1996 C CA . ALA A 1 255 ? 8.869 32.521 69.347 1.00 27.61 255 ALA A CA 1
ATOM 1997 C C . ALA A 1 255 ? 10.252 31.906 68.990 1.00 27.61 255 ALA A C 1
ATOM 1999 O O . ALA A 1 255 ? 10.936 31.326 69.826 1.00 27.61 255 ALA A O 1
ATOM 2000 N N . SER A 1 256 ? 10.794 32.277 67.819 1.00 27.08 256 SER A N 1
ATOM 2001 C CA . SER A 1 256 ? 11.888 33.276 67.670 1.00 27.08 256 SER A CA 1
ATOM 2002 C C . SER A 1 256 ? 12.331 33.436 66.194 1.00 27.08 256 SER A C 1
ATOM 2004 O O . SER A 1 256 ? 12.071 32.588 65.353 1.00 27.08 256 SER A O 1
ATOM 2006 N N . SER A 1 257 ? 12.890 34.605 65.875 1.00 28.98 257 SER A N 1
ATOM 2007 C CA . SER A 1 257 ? 12.961 35.330 64.586 1.00 28.98 257 SER A CA 1
ATOM 2008 C C . SER A 1 257 ? 14.403 35.390 64.006 1.00 28.98 257 SER A C 1
ATOM 2010 O O . SER A 1 257 ? 15.261 34.699 64.550 1.00 28.98 257 SER A O 1
ATOM 2012 N N . PRO A 1 258 ? 14.799 36.308 63.080 1.00 41.03 258 PRO A N 1
ATOM 2013 C CA . PRO A 1 258 ? 14.209 36.849 61.828 1.00 41.03 258 PRO A CA 1
ATOM 2014 C C . PRO A 1 258 ? 15.221 36.854 60.635 1.00 41.03 258 PRO A C 1
ATOM 2016 O O . PRO A 1 258 ? 16.403 36.619 60.847 1.00 41.03 258 PRO A O 1
ATOM 2019 N N . LEU A 1 259 ? 14.804 37.243 59.407 1.00 28.64 259 LEU A N 1
ATOM 2020 C CA . LEU A 1 259 ? 15.497 38.255 58.558 1.00 28.64 259 LEU A CA 1
ATOM 2021 C C . LEU A 1 259 ? 14.790 38.544 57.200 1.00 28.64 259 LEU A C 1
ATOM 2023 O O . LEU A 1 259 ? 14.764 37.723 56.295 1.00 28.64 259 LEU A O 1
ATOM 2027 N N . ASN A 1 260 ? 14.273 39.778 57.102 1.00 28.23 260 ASN A N 1
ATOM 2028 C CA . ASN A 1 260 ? 14.251 40.749 55.986 1.00 28.23 260 ASN A CA 1
ATOM 2029 C C . ASN A 1 260 ? 13.740 40.438 54.552 1.00 28.23 260 ASN A C 1
ATOM 2031 O O . ASN A 1 260 ? 14.448 39.922 53.698 1.00 28.23 260 ASN A O 1
ATOM 2035 N N . ARG A 1 261 ? 12.545 41.002 54.281 1.00 29.62 261 ARG A N 1
ATOM 2036 C CA . ARG A 1 261 ? 12.138 41.947 53.200 1.00 29.62 261 ARG A CA 1
ATOM 2037 C C . ARG A 1 261 ? 13.107 42.176 52.014 1.00 29.62 261 ARG A C 1
ATOM 2039 O O . ARG A 1 261 ? 14.189 42.705 52.232 1.00 29.62 261 ARG A O 1
ATOM 2046 N N . LEU A 1 262 ? 12.627 42.068 50.764 1.00 29.81 262 LEU A N 1
ATOM 2047 C CA . LEU A 1 262 ? 12.014 43.163 49.970 1.00 29.81 262 LEU A CA 1
ATOM 2048 C C . LEU A 1 262 ? 11.611 42.695 48.548 1.00 29.81 262 LEU A C 1
ATOM 2050 O O . LEU A 1 262 ? 12.186 41.774 47.983 1.00 29.81 262 LEU A O 1
ATOM 2054 N N . ASN A 1 263 ? 10.597 43.367 47.999 1.00 29.02 263 ASN A N 1
ATOM 2055 C CA . ASN A 1 263 ? 9.812 43.051 46.802 1.00 29.02 263 ASN A CA 1
ATOM 2056 C C . ASN A 1 263 ? 10.405 43.527 45.449 1.00 29.02 263 ASN A C 1
ATOM 2058 O O . ASN A 1 263 ? 10.788 44.688 45.329 1.00 29.02 263 ASN A O 1
ATOM 2062 N N . SER A 1 264 ? 10.171 42.707 44.405 1.00 30.61 264 SER A N 1
ATOM 2063 C CA . SER A 1 264 ? 9.673 43.067 43.044 1.00 30.61 264 SER A CA 1
ATOM 2064 C C . SER A 1 264 ? 10.661 43.591 41.954 1.00 30.61 264 SER A C 1
ATOM 2066 O O . SER A 1 264 ? 11.834 43.798 42.248 1.00 30.61 264 SER A O 1
ATOM 2068 N N . PRO A 1 265 ? 10.264 43.676 40.655 1.00 34.78 265 PRO A N 1
ATOM 2069 C CA . PRO A 1 265 ? 10.750 42.785 39.591 1.00 34.78 265 PRO A CA 1
ATOM 2070 C C . PRO A 1 265 ? 11.503 43.523 38.459 1.00 34.78 265 PRO A C 1
ATOM 2072 O O . PRO A 1 265 ? 11.264 44.700 38.194 1.00 34.78 265 PRO A O 1
ATOM 2075 N N . ILE A 1 266 ? 12.386 42.831 37.729 1.00 31.36 266 ILE A N 1
ATOM 2076 C CA . ILE A 1 266 ? 13.142 43.421 36.607 1.00 31.36 266 ILE A CA 1
ATOM 2077 C C . ILE A 1 266 ? 12.765 42.754 35.276 1.00 31.36 266 ILE A C 1
ATOM 2079 O O . ILE A 1 266 ? 13.058 41.586 35.037 1.00 31.36 266 ILE A O 1
ATOM 2083 N N . ASN A 1 267 ? 12.151 43.561 34.405 1.00 28.53 267 ASN A N 1
ATOM 2084 C CA . ASN A 1 267 ? 12.026 43.379 32.957 1.00 28.53 267 ASN A CA 1
ATOM 2085 C C . ASN A 1 267 ? 13.410 43.268 32.291 1.00 28.53 267 ASN A C 1
ATOM 2087 O O . ASN A 1 267 ? 14.226 44.181 32.439 1.00 28.53 267 ASN A O 1
ATOM 2091 N N . SER A 1 268 ? 13.647 42.245 31.466 1.00 33.91 268 SER A N 1
ATOM 2092 C CA . SER A 1 268 ? 14.799 42.197 30.558 1.00 33.91 268 SER A CA 1
ATOM 2093 C C . SER A 1 268 ? 14.392 42.588 29.132 1.00 33.91 268 SER A C 1
ATOM 2095 O O . SER A 1 268 ? 13.538 41.985 28.487 1.00 33.91 268 SER A O 1
ATOM 2097 N N . LYS A 1 269 ? 15.011 43.674 28.656 1.00 31.36 269 LYS A N 1
ATOM 2098 C CA . LYS A 1 269 ? 14.918 44.188 27.289 1.00 31.36 269 LYS A CA 1
ATOM 2099 C C . LYS A 1 269 ? 15.749 43.335 26.331 1.00 31.36 269 LYS A C 1
ATOM 2101 O O . LYS A 1 269 ? 16.908 43.032 26.593 1.00 31.36 269 LYS A O 1
ATOM 2106 N N . ILE A 1 270 ? 15.140 43.076 25.181 1.00 30.88 270 ILE A N 1
ATOM 2107 C CA . ILE A 1 270 ? 15.732 42.612 23.927 1.00 30.88 270 ILE A CA 1
ATOM 2108 C C . ILE A 1 270 ? 16.732 43.659 23.406 1.00 30.88 270 ILE A C 1
ATOM 2110 O O . ILE A 1 270 ? 16.376 44.829 23.252 1.00 30.88 270 ILE A O 1
ATOM 2114 N N . THR A 1 271 ? 17.948 43.234 23.061 1.00 31.94 271 THR A N 1
ATOM 2115 C CA . THR A 1 271 ? 18.886 43.989 22.218 1.00 31.94 271 THR A CA 1
ATOM 2116 C C . THR A 1 271 ? 19.205 43.192 20.953 1.00 31.94 271 THR A C 1
ATOM 2118 O O . THR A 1 271 ? 19.627 42.041 21.001 1.00 31.94 271 THR A O 1
ATOM 2121 N N . ARG A 1 272 ? 18.969 43.833 19.802 1.00 28.72 272 ARG A N 1
ATOM 2122 C CA . ARG A 1 272 ? 19.512 43.465 18.488 1.00 28.72 272 ARG A CA 1
ATOM 2123 C C . ARG A 1 272 ? 20.936 44.008 18.365 1.00 28.72 272 ARG A C 1
ATOM 2125 O O . ARG A 1 272 ? 21.181 45.116 18.826 1.00 28.72 272 ARG A O 1
ATOM 2132 N N . ASN A 1 273 ? 21.796 43.244 17.703 1.00 26.83 273 ASN A N 1
ATOM 2133 C CA . ASN A 1 273 ? 22.946 43.613 16.859 1.00 26.83 273 ASN A CA 1
ATOM 2134 C C . ASN A 1 273 ? 23.436 42.266 16.283 1.00 26.83 273 ASN A C 1
ATOM 2136 O O . ASN A 1 273 ? 23.378 41.269 16.996 1.00 26.83 273 ASN A O 1
ATOM 2140 N N . SER A 1 274 ? 23.848 42.094 15.033 1.00 37.69 274 SER A N 1
ATOM 2141 C CA . SER A 1 274 ? 24.335 42.981 13.969 1.00 37.69 274 SER A CA 1
ATOM 2142 C C . SER A 1 274 ? 24.325 42.183 12.666 1.00 37.69 274 SER A C 1
ATOM 2144 O O . SER A 1 274 ? 24.573 40.959 12.772 1.00 37.69 274 SER A O 1
#

InterPro domains:
  IPR004839 Aminotransferase, class I/classII, large domain [PF00155] (32-218)
  IPR015421 Pyridoxal phosphate-dependent transferase, major domain [G3DSA:3.40.640.10] (2-108)
  IPR015424 Pyridoxal phosphate-dependent transferase [SSF53383] (9-227)
  IPR050087 8-amino-7-oxononanoate synthase class-II [PTHR13693] (7-223)

Sequence (274 aa):
NPKRAAVVRKFIVVEGIYYNRGDICPLPKIVELRKKYKLRLFVDESINEADFVSGSLEYAFASIGGFVAGTSFVVDHQRLSGLGYCFSASLPPLLAAAAIAVIDRLESEAGKNDLAHLRRVCRRAHELLLSNLNQLELYEGSFPESPVKHLKLRGPFSQSTREQDHAVLTQIVAKAEEKGVAVVVSAYLEKQEKFPPPENITFTLNARLEESEVEHGISVLQEACDEVFDNLVEPEENQVSEESDEEDSLNHNSASSPLNRLNSPINSKITRNS

Radius of gyration: 29.53 Å; chains: 1; bounding box: 50×62×100 Å

Secondary structure (DSSP, 8-state):
-HHHHTT---EEEEESB-TTT-PBP-HHHHHHHHHHHT-EEEEES--SS-SEEEEESSSTTSS-SEEEEE-HHHHHHHHHH-HHHHTSPPPPHHHHHHHHHHHHHHHSHHHHHHHHHHHHHHHHHHHHHHHH-SSEEEPTT--TT-SEEEEEEPTTT--SSHHHHHHHHHHHHHHHHHTT---EEPP--TTT-SSPPPPEEEEE--TT--HHHHHHHHHHHHHHHHHHHHHHH--SSS----------------------------PPPP----

Organism: NCBI:txid163714

Foldseek 3Di:
DVVVVVPDQAEDEEEQQDQQAQFGDPVVVVLVVCVVVVHAYEYEPDDPPHQKYKYACVPQLVAGDIDIDHDPVVVVCCCVPVCCNVVDDDGDPVRVVSSVVSVVCCPDPNVVVLLVLLQVLLLLLQVCQCPPADQWDWGDRNDSSRQKTWIFGDPVNDDPDLVVSQVLVVQLQVQLVVVPAHKDWDDDPVVPDPDRDGTTIIDGHGSPDDNVNSVVSSVSSRVSNVVSVVVVVPDDDPDDDDDDDDDDDDDDDDDDYDDDDDDDDDDDDDDDDD

pLDDT: mean 80.0, std 22.25, range [26.83, 96.88]